Protein 5ED7 (pdb70)

Organism: Human herpesvirus 1 (strain 17) (NCBI:txid10299)

Nearest PDB structures (foldseek):
  5ed7-assembly1_A  TM=1.004E+00  e=3.801E-38  Human alphaherpesvirus 1 strain 17
  5i20-assembly4_D  TM=1.760E-01  e=3.498E+00  Ancylobacter novellus DSM 506
  8gr5-assembly1_A  TM=1.668E-01  e=9.704E+00  Taiwanofungus camphoratus
  8vli-assembly1_B  TM=1.332E-01  e=5.070E+00  Homo sapiens

B-factor: mean 79.66, std 25.49, range [41.68, 174.22]

Solvent-accessible surface area: 12812 Å² total; per-residue (Å²): 167,49,13,2,74,77,171,47,0,78,65,3,2,24,8,1,46,92,1,42,138,36,129,168,9,70,85,32,21,84,213,127,35,61,118,31,10,131,16,4,126,85,49,2,132,58,4,6,3,48,99,75,63,96,108,68,2,0,0,35,67,44,64,18,33,24,15,24,24,0,0,0,0,19,39,16,14,75,124,34,160,213,158,18,21,1,65,3,3,43,140,1,2,30,86,17,41,130,99,109,29,110,34,102,41,128,149,119,36,39,89,20,43,88,4,0,15,6,1,1,50,9,0,7,0,0,0,25,0,0,49,44,0,9,92,95,63,166,22,55,111,103,118,34,81,155,81,25,80,27,64,25,0,0,26,20,0,0,154,58,0,38,71,56,164,52,3,101,102,72,30,100,51,16,69,29,0,13,13,5,0,2,20,0,0,55,14,4,7,36,54,156,26,45,86,46,0,0,49,62,0,16,179,76,8,50,6,124,54,0,43,125,14,0,21,64,8,50,203,64,24,11,90,45,211,32,90,81,1,42,44,8,79,86,79,0,10,5,2,0,31,21,0,20,89,25,33,41,67,136,42,196

GO terms:
  GO:0141074 symbiont-mediated suppression of host cGAS-STING signal transduction (P, IDA)
  GO:0042025 host cell nucleus (C, EXP)
  GO:0019033 viral tegument (C, EXP)
  GO:0030430 host cell cytoplasm (C, EXP)

Structure (mmCIF, N/CA/C/O backbone):
data_5ED7
#
_entry.id   5ED7
#
_cell.length_a   54.273
_cell.length_b   54.273
_cell.length_c   180.757
_cell.angle_alpha   90.00
_cell.angle_beta   90.00
_cell.angle_gamma   90.00
#
_symmetry.space_group_name_H-M   'P 43 21 2'
#
loop_
_entity.id
_entity.type
_entity.pdbx_description
1 polymer 'Tegument protein UL21'
2 non-polymer 'CHLORIDE ION'
3 water water
#
loop_
_atom_site.group_PDB
_atom_site.id
_atom_site.type_symbol
_atom_site.label_atom_id
_atom_site.label_alt_id
_atom_site.label_comp_id
_atom_site.label_asym_id
_atom_site.label_entity_id
_atom_site.label_seq_id
_atom_site.pdbx_PDB_ins_code
_atom_site.Cartn_x
_atom_site.Cartn_y
_atom_site.Cartn_z
_atom_site.occupancy
_atom_site.B_iso_or_equiv
_atom_site.auth_seq_id
_atom_site.auth_comp_id
_atom_site.auth_asym_id
_atom_site.auth_atom_id
_atom_site.pdbx_PDB_model_num
ATOM 1 N N . PRO A 1 1 ? 52.451 23.869 56.049 1.00 119.03 279 PRO A N 1
ATOM 2 C CA . PRO A 1 1 ? 51.635 22.806 56.646 1.00 116.46 279 PRO A CA 1
ATOM 3 C C . PRO A 1 1 ? 52.269 22.216 57.903 1.00 114.93 279 PRO A C 1
ATOM 4 O O . PRO A 1 1 ? 53.429 21.804 57.867 1.00 119.10 279 PRO A O 1
ATOM 8 N N . PRO A 1 2 ? 51.519 22.183 59.002 1.00 105.78 280 PRO A N 1
ATOM 9 C CA . PRO A 1 2 ? 52.066 21.629 60.245 1.00 103.00 280 PRO A CA 1
ATOM 10 C C . PRO A 1 2 ? 52.199 20.117 60.165 1.00 97.10 280 PRO A C 1
ATOM 11 O O . PRO A 1 2 ? 51.332 19.424 59.626 1.00 96.09 280 PRO A O 1
ATOM 15 N N . GLY A 1 3 ? 53.300 19.609 60.708 1.00 92.19 281 GLY A N 1
ATOM 16 C CA . GLY A 1 3 ? 53.520 18.178 60.786 1.00 86.21 281 GLY A CA 1
ATOM 17 C C . GLY A 1 3 ? 53.208 17.646 62.170 1.00 82.52 281 GLY A C 1
ATOM 18 O O . GLY A 1 3 ? 52.812 18.409 63.051 1.00 89.33 281 GLY A O 1
ATOM 19 N N . PRO A 1 4 ? 53.382 16.332 62.375 1.00 75.90 282 PRO A N 1
ATOM 20 C CA . PRO A 1 4 ? 53.811 15.373 61.353 1.00 71.49 282 PRO A CA 1
ATOM 21 C C . PRO A 1 4 ? 52.648 14.815 60.536 1.00 66.03 282 PRO A C 1
ATOM 22 O O . PRO A 1 4 ? 51.493 14.937 60.947 1.00 65.79 282 PRO A O 1
ATOM 26 N N . THR A 1 5 ? 52.955 14.206 59.396 1.00 62.58 283 THR A N 1
ATOM 27 C CA . THR A 1 5 ? 51.940 13.606 58.545 1.00 59.08 283 THR A CA 1
ATOM 28 C C . THR A 1 5 ? 51.644 12.177 58.997 1.00 57.02 283 THR A C 1
ATOM 29 O O . THR A 1 5 ? 52.377 11.581 59.790 1.00 55.55 283 THR A O 1
ATOM 33 N N . LEU A 1 6 ? 50.543 11.627 58.477 1.00 55.18 284 LEU A N 1
ATOM 34 C CA . LEU A 1 6 ? 50.174 10.256 58.815 1.00 51.64 284 LEU A CA 1
ATOM 35 C C . LEU A 1 6 ? 51.221 9.264 58.328 1.00 55.60 284 LEU A C 1
ATOM 36 O O . LEU A 1 6 ? 51.493 8.260 58.998 1.00 56.64 284 LEU A O 1
ATOM 41 N N . ARG A 1 7 ? 51.819 9.525 57.163 1.00 55.96 285 ARG A N 1
ATOM 42 C CA . ARG A 1 7 ? 52.867 8.644 56.656 1.00 57.93 285 ARG A CA 1
ATOM 43 C C . ARG A 1 7 ? 54.086 8.663 57.570 1.00 55.07 285 ARG A C 1
ATOM 44 O O . ARG A 1 7 ? 54.647 7.611 57.898 1.00 53.70 285 ARG A O 1
ATOM 52 N N . GLU A 1 8 ? 54.512 9.858 57.991 1.00 56.16 286 GLU A N 1
ATOM 53 C CA . GLU A 1 8 ? 55.627 9.968 58.927 1.00 55.68 286 GLU A CA 1
ATOM 54 C C . GLU A 1 8 ? 55.332 9.221 60.221 1.00 55.32 286 GLU A C 1
ATOM 55 O O . GLU A 1 8 ? 56.169 8.457 60.716 1.00 55.63 286 GLU A O 1
ATOM 61 N N . LEU A 1 9 ? 54.143 9.442 60.787 1.00 52.17 287 LEU A N 1
ATOM 62 C CA . LEU A 1 9 ? 53.761 8.749 62.012 1.00 54.06 28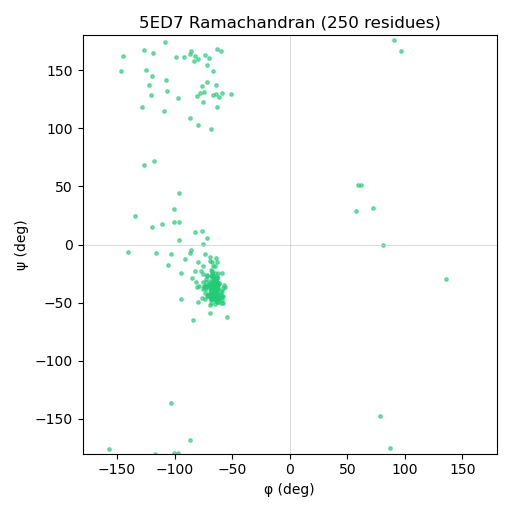7 LEU A CA 1
ATOM 63 C C . LEU A 1 9 ? 53.795 7.239 61.824 1.00 53.58 287 LEU A C 1
ATOM 64 O O . LEU A 1 9 ? 54.207 6.504 62.728 1.00 55.44 287 LEU A O 1
ATOM 69 N N . TRP A 1 10 ? 53.387 6.760 60.647 1.00 56.09 288 TRP A N 1
ATOM 70 C CA . TRP A 1 10 ? 53.331 5.323 60.403 1.00 55.40 288 TRP A CA 1
ATOM 71 C C . TRP A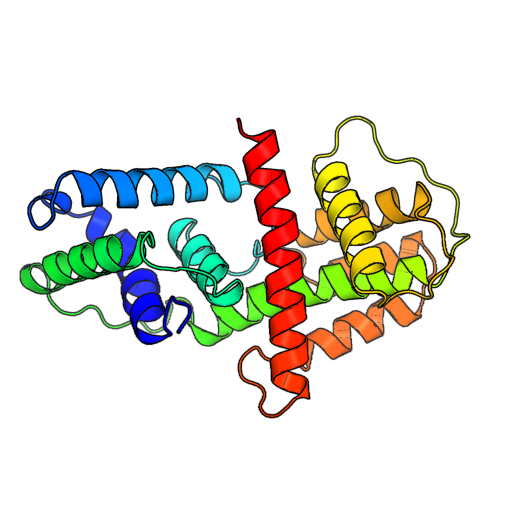 1 10 ? 54.714 4.690 60.494 1.00 57.18 288 TRP A C 1
ATOM 72 O O . TRP A 1 10 ? 54.900 3.675 61.174 1.00 61.25 288 TRP A O 1
ATOM 83 N N . TRP A 1 11 ? 55.697 5.273 59.802 1.00 58.18 289 TRP A N 1
ATOM 84 C CA . TRP A 1 11 ? 57.047 4.716 59.820 1.00 58.07 289 TRP A CA 1
ATOM 85 C C . TRP A 1 11 ? 57.609 4.667 61.236 1.00 56.10 289 TRP A C 1
ATOM 86 O O . TRP A 1 11 ? 58.203 3.662 61.642 1.00 53.68 289 TRP A O 1
ATOM 97 N N . VAL A 1 12 ? 57.420 5.740 62.005 1.00 55.03 290 VAL A N 1
ATOM 98 C CA . VAL A 1 12 ? 57.967 5.793 63.357 1.00 53.31 290 VAL A CA 1
ATOM 99 C C . VAL A 1 12 ? 57.182 4.879 64.291 1.00 51.56 290 VAL A C 1
ATOM 100 O O . VAL A 1 12 ? 57.759 4.216 65.161 1.00 50.26 290 VAL A O 1
ATOM 104 N N . PHE A 1 13 ? 55.858 4.821 64.121 1.00 50.45 291 PHE A N 1
ATOM 105 C CA . PHE A 1 13 ? 55.017 4.062 65.043 1.00 49.62 291 PHE A CA 1
ATOM 106 C C . PHE A 1 13 ? 55.347 2.574 65.015 1.00 52.88 291 PHE A C 1
ATOM 107 O O . PHE A 1 13 ? 55.334 1.909 66.057 1.00 53.68 291 PHE A O 1
ATOM 115 N N . TYR A 1 14 ? 55.651 2.031 63.837 1.00 58.64 292 TYR A N 1
ATOM 116 C CA . TYR A 1 14 ? 55.785 0.590 63.677 1.00 57.59 292 TYR A CA 1
ATOM 117 C C . TYR A 1 14 ? 57.226 0.101 63.595 1.00 59.79 292 TYR A C 1
ATOM 118 O O . TYR A 1 14 ? 57.445 -1.114 63.620 1.00 63.30 292 TYR A O 1
ATOM 127 N N . ALA A 1 15 ? 58.211 0.995 63.506 1.00 62.08 293 ALA A N 1
ATOM 128 C CA 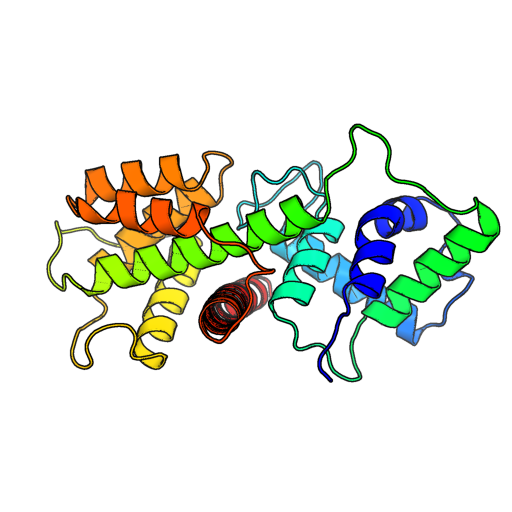. ALA A 1 15 ? 59.579 0.534 63.295 1.00 64.36 293 ALA A CA 1
ATOM 129 C C . ALA A 1 15 ? 60.652 1.291 64.063 1.00 65.90 293 ALA A C 1
ATOM 130 O O . ALA A 1 15 ? 61.809 0.865 64.016 1.00 68.97 293 ALA A O 1
ATOM 132 N N . ALA A 1 16 ? 60.331 2.381 64.765 1.00 68.02 294 ALA A N 1
ATOM 133 C CA . ALA A 1 16 ? 61.370 3.121 65.476 1.00 70.02 294 ALA A CA 1
ATOM 134 C C . ALA A 1 16 ? 61.980 2.287 66.596 1.00 77.94 294 ALA A C 1
ATOM 135 O O . ALA A 1 16 ? 63.201 2.298 66.790 1.00 84.35 294 ALA A O 1
ATOM 137 N N . ASP A 1 17 ? 61.148 1.557 67.342 1.00 77.56 295 ASP A N 1
ATOM 138 C CA . ASP A 1 17 ? 61.662 0.702 68.407 1.00 79.34 295 ASP A CA 1
ATOM 139 C C . ASP A 1 17 ? 62.520 -0.423 67.841 1.00 78.56 295 ASP A C 1
ATOM 140 O O . ASP A 1 17 ? 63.605 -0.710 68.359 1.00 80.11 295 ASP A O 1
ATOM 145 N N . ARG A 1 18 ? 62.047 -1.074 66.775 1.00 78.68 296 ARG A N 1
ATOM 146 C CA . ARG A 1 18 ? 62.836 -2.126 66.143 1.00 82.50 296 ARG A CA 1
ATOM 147 C C . ARG A 1 18 ? 64.119 -1.573 65.538 1.00 82.33 296 ARG A C 1
ATOM 148 O O . ARG A 1 18 ? 65.124 -2.288 65.453 1.00 84.29 296 ARG A O 1
ATOM 156 N N . ALA A 1 19 ? 64.108 -0.306 65.117 1.00 80.16 297 ALA A N 1
ATOM 157 C CA . ALA A 1 19 ? 65.309 0.294 64.544 1.00 81.78 297 ALA A CA 1
ATOM 158 C C . ALA A 1 19 ? 66.339 0.604 65.623 1.00 83.97 297 ALA A C 1
ATOM 159 O O . ALA A 1 19 ? 67.547 0.490 65.387 1.00 85.89 297 ALA A O 1
ATOM 161 N N . LEU A 1 20 ? 65.881 1.005 66.810 1.00 83.90 298 LEU A N 1
ATOM 162 C CA . LEU A 1 20 ? 66.810 1.315 67.891 1.00 87.32 298 LEU A CA 1
ATOM 163 C C . LEU A 1 20 ? 67.450 0.055 68.459 1.00 96.50 298 LEU A C 1
ATOM 164 O O . LEU A 1 20 ? 68.562 0.114 68.995 1.00 100.29 298 LEU A O 1
ATOM 169 N N . GLU A 1 21 ? 66.775 -1.084 68.345 1.00 104.47 299 GLU A N 1
ATOM 170 C CA . GLU A 1 21 ? 67.335 -2.358 68.775 1.00 115.51 299 GLU A CA 1
ATOM 171 C C . GLU A 1 21 ? 68.365 -2.909 67.792 1.00 129.96 299 GLU A C 1
ATOM 172 O O . GLU A 1 21 ? 68.750 -4.076 67.910 1.00 133.92 299 GLU A O 1
ATOM 178 N N . GLU A 1 22 ? 68.813 -2.093 66.825 1.00 129.78 300 GLU A N 1
ATOM 179 C CA . GLU A 1 22 ? 69.868 -2.481 65.902 1.00 129.35 300 GLU A CA 1
ATOM 180 C C . GLU A 1 22 ? 71.158 -1.742 66.232 1.00 130.93 300 GLU A C 1
ATOM 181 O O . GLU A 1 22 ? 71.123 -0.562 66.603 1.00 132.12 300 GLU A O 1
ATOM 187 N N . PRO A 1 23 ? 72.307 -2.414 66.113 1.00 133.26 301 PRO A N 1
ATOM 188 C CA . PRO A 1 23 ? 73.555 -1.828 66.643 1.00 135.49 301 PRO A CA 1
ATOM 189 C C . PRO A 1 23 ? 73.984 -0.544 65.952 1.00 136.55 301 PRO A C 1
ATOM 190 O O . PRO A 1 23 ? 74.315 0.437 66.629 1.00 137.20 301 PRO A O 1
ATOM 194 N N . ARG A 1 24 ? 73.998 -0.525 64.621 1.00 138.84 302 ARG A N 1
ATOM 195 C CA . ARG A 1 24 ? 74.458 0.637 63.861 1.00 139.29 302 ARG A CA 1
ATOM 196 C C . ARG A 1 24 ? 73.300 1.527 63.429 1.00 139.04 302 ARG A C 1
ATOM 197 O O . ARG A 1 24 ? 73.251 1.987 62.285 1.00 143.61 302 ARG A O 1
ATOM 205 N N . ALA A 1 25 ? 72.362 1.796 64.340 1.00 134.58 303 ALA A N 1
ATOM 206 C CA . ALA A 1 25 ? 71.166 2.549 63.974 1.00 133.72 303 ALA A CA 1
ATOM 207 C C . ALA A 1 25 ? 71.496 3.991 63.613 1.00 134.00 303 ALA A C 1
ATOM 208 O O . ALA A 1 25 ? 70.877 4.566 62.710 1.00 132.78 303 ALA A O 1
ATOM 210 N N . ASP A 1 26 ? 72.465 4.591 64.300 1.00 136.98 304 ASP A N 1
ATOM 211 C CA . ASP A 1 26 ? 72.817 5.985 64.071 1.00 142.59 304 ASP A CA 1
ATOM 212 C C . ASP A 1 26 ? 73.840 6.176 62.959 1.00 151.99 304 ASP A C 1
ATOM 213 O O . ASP A 1 26 ? 74.111 7.322 62.582 1.00 155.13 304 ASP A O 1
ATOM 218 N N . SER A 1 27 ? 74.404 5.093 62.421 1.00 160.57 305 SER A N 1
ATOM 219 C CA . SER A 1 27 ? 75.430 5.205 61.391 1.00 163.14 305 SER A CA 1
ATOM 220 C C . SER A 1 27 ? 74.917 5.834 60.103 1.00 157.87 305 SER A C 1
ATOM 221 O O . SER A 1 27 ? 75.730 6.190 59.242 1.00 159.41 305 SER A O 1
ATOM 224 N N . GLY A 1 28 ? 73.605 5.987 59.948 1.00 149.48 306 GLY A N 1
ATOM 225 C CA . GLY A 1 28 ? 73.054 6.527 58.722 1.00 145.44 306 GLY A CA 1
ATOM 226 C C . GLY A 1 28 ? 72.793 8.019 58.749 1.00 138.77 306 GLY A C 1
ATOM 227 O O . GLY A 1 28 ? 72.764 8.660 57.694 1.00 143.28 306 GLY A O 1
ATOM 228 N N . LEU A 1 29 ? 72.607 8.589 59.934 1.00 131.02 307 LEU A N 1
ATOM 229 C CA . LEU A 1 29 ? 72.217 9.986 60.075 1.00 125.49 307 LEU A CA 1
ATOM 230 C C . LEU A 1 29 ? 73.309 10.775 60.797 1.00 126.56 307 LEU A C 1
ATOM 231 O O . LEU A 1 29 ? 74.350 10.237 61.182 1.00 128.97 307 LEU A O 1
ATOM 236 N N . THR A 1 30 ? 73.052 12.070 60.981 1.00 119.45 308 THR A N 1
ATOM 237 C CA . THR A 1 30 ? 74.064 13.036 61.381 1.00 119.89 308 THR A CA 1
ATOM 238 C C . THR A 1 30 ? 74.033 13.288 62.889 1.00 119.03 308 THR A C 1
ATOM 239 O O . THR A 1 30 ? 73.238 12.710 63.633 1.00 118.56 308 THR A O 1
ATOM 243 N N . ARG A 1 31 ? 74.921 14.183 63.336 1.00 122.81 309 ARG A N 1
ATOM 244 C CA . ARG A 1 31 ? 75.018 14.503 64.757 1.00 123.02 309 ARG A CA 1
ATOM 245 C C . ARG A 1 31 ? 73.819 15.315 65.231 1.00 123.20 309 ARG A C 1
ATOM 246 O O . ARG A 1 31 ? 73.269 15.048 66.306 1.00 121.73 309 ARG A O 1
ATOM 254 N N . GLU A 1 32 ? 73.410 16.321 64.453 1.00 127.97 310 GLU A N 1
ATOM 255 C CA . GLU A 1 32 ? 72.244 17.114 64.831 1.00 129.08 310 GLU A CA 1
ATOM 256 C C . GLU A 1 32 ? 70.982 16.263 64.858 1.00 126.44 310 GLU A C 1
ATOM 257 O O . GLU A 1 32 ? 70.044 16.563 65.606 1.00 124.95 310 GLU A O 1
ATOM 263 N N . GLU A 1 33 ? 70.945 15.193 64.061 1.00 120.73 311 GLU A N 1
ATOM 264 C CA . GLU A 1 33 ? 69.797 14.295 64.070 1.00 114.70 311 GLU A CA 1
ATOM 265 C C . GLU A 1 33 ? 69.866 13.290 65.214 1.00 110.22 311 GLU A C 1
ATOM 266 O O . GLU A 1 33 ? 68.822 12.890 65.739 1.00 107.99 311 GLU A O 1
ATOM 272 N N . VAL A 1 34 ? 71.072 12.871 65.610 1.00 109.24 312 VAL A N 1
ATOM 273 C CA . VAL A 1 34 ? 71.217 12.092 66.838 1.00 106.75 312 VAL A CA 1
ATOM 274 C C . VAL A 1 34 ? 70.713 12.896 68.028 1.00 107.90 312 VAL A C 1
ATOM 275 O O . VAL A 1 34 ? 70.036 12.366 68.918 1.00 107.62 312 VAL A O 1
ATOM 279 N N . ARG A 1 35 ? 71.026 14.193 68.054 1.00 111.68 313 ARG A N 1
ATOM 280 C CA . ARG A 1 35 ? 70.566 15.056 69.135 1.00 110.63 313 ARG A CA 1
ATOM 281 C C . ARG A 1 35 ? 69.054 15.242 69.100 1.00 106.13 313 ARG A C 1
ATOM 282 O O . ARG A 1 35 ? 68.438 15.506 70.139 1.00 106.33 313 ARG A O 1
ATOM 290 N N . ALA A 1 36 ? 68.438 15.104 67.923 1.00 98.75 314 ALA A N 1
ATOM 291 C CA . ALA A 1 36 ? 66.986 15.195 67.823 1.00 93.10 314 ALA A CA 1
ATOM 292 C C . ALA A 1 36 ? 66.318 13.922 68.330 1.00 88.31 314 ALA A C 1
ATOM 293 O O . ALA A 1 36 ? 65.342 13.983 69.087 1.00 84.55 314 ALA A O 1
ATOM 295 N N . VAL A 1 37 ? 66.828 12.760 67.916 1.00 88.12 315 VAL A N 1
ATOM 296 C CA . VAL A 1 37 ? 66.343 11.497 68.465 1.00 85.36 315 VAL A CA 1
ATOM 297 C C . VAL A 1 37 ? 66.630 11.423 69.957 1.00 91.35 315 VAL A C 1
ATOM 298 O O . VAL A 1 37 ? 65.861 10.823 70.718 1.00 90.05 315 VAL A O 1
ATOM 302 N N . ARG A 1 38 ? 67.730 12.038 70.399 1.00 102.15 316 ARG A N 1
ATOM 303 C CA . ARG A 1 38 ? 68.049 12.106 71.820 1.00 104.84 316 ARG A CA 1
ATOM 304 C C . ARG A 1 38 ? 66.893 12.703 72.613 1.00 99.51 316 ARG A C 1
ATOM 305 O O . ARG A 1 38 ? 66.307 12.044 73.479 1.00 98.54 316 ARG A O 1
ATOM 313 N N . GLY A 1 39 ? 66.551 13.960 72.320 1.00 95.53 317 GLY A N 1
ATOM 314 C CA . GLY A 1 39 ? 65.492 14.628 73.058 1.00 90.96 317 GLY A CA 1
ATOM 315 C C . GLY A 1 39 ? 64.146 13.944 72.934 1.00 82.63 317 GLY A C 1
ATOM 316 O O . GLY A 1 39 ? 63.349 13.965 73.875 1.00 80.81 317 GLY A O 1
ATOM 317 N N . PHE A 1 40 ? 63.872 13.330 71.781 1.00 78.26 318 PHE A N 1
ATOM 318 C CA . PHE A 1 40 ? 62.611 12.613 71.615 1.00 71.29 318 PHE A CA 1
ATOM 319 C C . PHE A 1 40 ? 62.534 11.413 72.552 1.00 72.03 318 PHE A C 1
ATOM 320 O O . PHE A 1 40 ? 61.484 11.154 73.150 1.00 69.43 318 PHE A O 1
ATOM 328 N N . ARG A 1 41 ? 63.634 10.671 72.692 1.00 77.57 319 ARG A N 1
ATOM 329 C CA . ARG A 1 41 ? 63.648 9.551 73.627 1.00 81.07 319 ARG A CA 1
ATOM 330 C C . ARG A 1 41 ? 63.644 10.039 75.071 1.00 84.77 319 ARG A C 1
ATOM 331 O O . ARG A 1 41 ? 63.028 9.412 75.941 1.00 84.43 319 ARG A O 1
ATOM 339 N N . GLU A 1 42 ? 64.327 11.154 75.344 1.00 91.95 320 GLU A N 1
ATOM 340 C CA . GLU A 1 42 ? 64.312 11.727 76.687 1.00 96.12 320 GLU A CA 1
ATOM 341 C C . GLU A 1 42 ? 62.896 12.095 77.107 1.00 92.99 320 GLU A C 1
ATOM 342 O O . GLU A 1 42 ? 62.438 11.721 78.193 1.00 93.21 320 GLU A O 1
ATOM 348 N N . GLN A 1 43 ? 62.184 12.832 76.251 1.00 87.70 321 GLN A N 1
ATOM 349 C CA . GLN A 1 43 ? 60.827 13.250 76.582 1.00 84.29 321 GLN A CA 1
ATOM 350 C C . GLN A 1 43 ? 59.875 12.064 76.663 1.00 79.82 321 GLN A C 1
ATOM 351 O O . GLN A 1 43 ? 58.921 12.092 77.448 1.00 78.54 321 GLN A O 1
ATOM 357 N N . ALA A 1 44 ? 60.115 11.017 75.870 1.00 76.20 322 ALA A N 1
ATOM 358 C CA . ALA A 1 44 ? 59.273 9.828 75.947 1.00 71.72 322 ALA A CA 1
ATOM 359 C C . ALA A 1 44 ? 59.381 9.165 77.314 1.00 70.70 322 ALA A C 1
ATOM 360 O O . ALA A 1 44 ? 58.383 8.672 77.854 1.00 69.71 322 ALA A O 1
ATOM 362 N N . TRP A 1 45 ? 60.584 9.146 77.891 1.00 73.46 323 TRP A N 1
ATOM 363 C CA . TRP A 1 45 ? 60.755 8.598 79.233 1.00 76.57 323 TRP A CA 1
ATOM 364 C C . TRP A 1 45 ? 60.237 9.557 80.297 1.00 74.94 323 TRP A C 1
ATOM 365 O O . TRP A 1 45 ? 59.645 9.123 81.292 1.00 75.15 323 TRP A O 1
ATOM 376 N N . LYS A 1 46 ? 60.452 10.862 80.107 1.00 78.29 324 LYS A N 1
ATOM 377 C CA . LYS A 1 46 ? 59.960 11.843 81.068 1.00 80.43 324 LYS A CA 1
ATOM 378 C C . LYS A 1 46 ? 58.439 11.835 81.153 1.00 80.42 324 LYS A C 1
ATOM 379 O O . LYS A 1 46 ? 57.876 12.156 82.206 1.00 89.01 324 LYS A O 1
ATOM 385 N N . LEU A 1 47 ? 57.760 11.466 80.068 1.00 74.82 325 LEU A N 1
ATOM 386 C CA . LEU A 1 47 ? 56.302 11.468 80.038 1.00 70.60 325 LEU A CA 1
ATOM 387 C C . LEU A 1 47 ? 55.712 10.104 80.384 1.00 67.64 325 LEU A C 1
ATOM 388 O O . LEU A 1 47 ? 54.782 10.016 81.190 1.00 67.02 325 LEU A O 1
ATOM 393 N N . PHE A 1 48 ? 56.237 9.035 79.783 1.00 63.53 326 PHE A N 1
ATOM 394 C CA . PHE A 1 48 ? 55.645 7.713 79.913 1.00 61.95 326 PHE A CA 1
ATOM 395 C C . PHE A 1 48 ? 56.531 6.696 80.617 1.00 65.40 326 PHE A C 1
ATOM 396 O O . PHE A 1 48 ? 56.060 5.588 80.897 1.00 62.72 326 PHE A O 1
ATOM 404 N N . GLY A 1 49 ? 57.785 7.029 80.912 1.00 70.14 327 GLY A N 1
ATOM 405 C CA . GLY A 1 49 ? 58.658 6.086 81.585 1.00 74.19 327 GLY A CA 1
ATOM 406 C C . GLY A 1 49 ? 59.208 5.032 80.637 1.00 75.70 327 GLY A C 1
ATOM 407 O O . GLY A 1 49 ? 59.437 5.279 79.452 1.00 74.53 327 GLY A O 1
ATOM 408 N N . SER A 1 50 ? 59.420 3.838 81.179 1.00 82.09 328 SER A N 1
ATOM 409 C CA . SER A 1 50 ? 59.948 2.707 80.432 1.00 86.96 328 SER A CA 1
ATOM 410 C C . SER A 1 50 ? 58.855 1.670 80.212 1.00 93.55 328 SER A C 1
ATOM 411 O O . SER A 1 50 ? 57.738 1.784 80.725 1.00 95.63 328 SER A O 1
ATOM 414 N N . ALA A 1 51 ? 59.193 0.644 79.429 1.00 95.77 329 ALA A N 1
ATOM 415 C CA . ALA A 1 51 ? 58.297 -0.495 79.284 1.00 98.51 329 ALA A CA 1
ATOM 416 C C . ALA A 1 51 ? 58.192 -1.301 80.572 1.00 102.48 329 ALA A C 1
ATOM 417 O O . ALA A 1 51 ? 57.209 -2.025 80.758 1.00 103.22 329 ALA A O 1
ATOM 419 N N . GLY A 1 52 ? 59.178 -1.186 81.459 1.00 105.80 330 GLY A N 1
ATOM 420 C CA . GLY A 1 52 ? 59.149 -1.875 82.733 1.00 108.94 330 GLY A CA 1
ATOM 421 C C . GLY A 1 52 ? 58.859 -0.948 83.895 1.00 112.01 330 GLY A C 1
ATOM 422 O O . GLY A 1 52 ? 58.476 -1.400 84.978 1.00 112.91 330 GLY A O 1
ATOM 423 N N . ALA A 1 53 ? 59.038 0.355 83.683 1.00 110.43 331 ALA A N 1
ATOM 424 C CA . ALA A 1 53 ? 58.743 1.376 84.688 1.00 105.44 331 ALA A CA 1
ATOM 425 C C . ALA A 1 53 ? 57.810 2.417 84.082 1.00 97.70 331 ALA A C 1
ATOM 426 O O . ALA A 1 53 ? 58.195 3.575 83.878 1.00 97.35 331 ALA A O 1
ATOM 428 N N . PRO A 1 54 ? 56.563 2.039 83.789 1.00 92.77 332 PRO A N 1
ATOM 429 C CA . PRO A 1 54 ? 55.650 2.970 83.112 1.00 88.42 332 PRO A CA 1
ATOM 430 C C . PRO A 1 54 ? 55.094 4.002 84.084 1.00 85.28 332 PRO A C 1
ATOM 431 O O . PRO A 1 54 ? 54.600 3.659 85.161 1.00 87.80 332 PRO A O 1
ATOM 435 N N . ARG A 1 55 ? 55.180 5.271 83.698 1.00 82.38 333 ARG A N 1
ATOM 436 C CA . ARG A 1 55 ? 54.613 6.333 84.511 1.00 80.02 333 ARG A CA 1
ATOM 437 C C . ARG A 1 55 ? 53.104 6.414 84.298 1.00 76.52 333 ARG A C 1
ATOM 438 O O . ARG A 1 55 ? 52.561 5.925 83.303 1.00 75.10 333 ARG A O 1
ATOM 446 N N . ALA A 1 56 ? 52.425 7.035 85.258 1.00 75.71 334 ALA A N 1
ATOM 447 C CA . ALA A 1 56 ? 50.977 7.205 85.206 1.00 72.81 334 ALA A CA 1
ATOM 448 C C . ALA A 1 56 ? 50.665 8.472 84.419 1.00 71.66 334 ALA A C 1
ATOM 449 O O . ALA A 1 56 ? 50.905 9.585 84.899 1.00 74.09 334 ALA A O 1
ATOM 451 N N . PHE A 1 57 ? 50.129 8.306 83.214 1.00 67.97 335 PHE A N 1
ATOM 452 C CA . PHE A 1 57 ? 49.829 9.437 82.346 1.00 65.83 335 PHE A CA 1
ATOM 453 C C . PHE A 1 57 ? 48.744 9.011 81.362 1.00 64.54 335 PHE A C 1
ATOM 454 O O . PHE A 1 57 ? 48.207 7.903 81.437 1.00 68.75 335 PHE A O 1
ATOM 462 N N . ILE A 1 58 ? 48.422 9.913 80.434 1.00 60.35 336 ILE A N 1
ATOM 463 C CA . ILE A 1 58 ? 47.320 9.691 79.509 1.00 61.55 336 ILE A CA 1
ATOM 464 C C . ILE A 1 58 ? 47.702 8.625 78.485 1.00 62.84 336 ILE A C 1
ATOM 465 O O . ILE A 1 58 ? 48.885 8.400 78.192 1.00 63.69 336 ILE A O 1
ATOM 470 N N . GLY A 1 59 ? 46.690 7.950 77.945 1.00 61.37 337 GLY A N 1
ATOM 471 C CA . GLY A 1 59 ? 46.927 6.862 77.014 1.00 58.37 337 GLY A CA 1
ATOM 472 C C . GLY A 1 59 ? 47.477 5.608 77.656 1.00 61.46 337 GLY A C 1
ATOM 473 O O . GLY A 1 59 ? 48.224 4.867 77.011 1.00 62.41 337 GLY A O 1
ATOM 474 N N . ALA A 1 60 ? 47.112 5.342 78.911 1.00 63.04 338 ALA A N 1
ATOM 475 C CA . ALA A 1 60 ? 47.725 4.249 79.657 1.00 64.52 338 ALA A CA 1
ATOM 476 C C . ALA A 1 60 ? 47.225 2.879 79.214 1.00 66.39 338 ALA A C 1
ATOM 477 O O . ALA A 1 60 ? 47.941 1.884 79.381 1.00 70.72 338 ALA A O 1
ATOM 479 N N . ALA A 1 61 ? 46.018 2.798 78.655 1.00 65.16 339 ALA A N 1
ATOM 480 C CA . ALA A 1 61 ? 45.407 1.525 78.298 1.00 67.08 339 ALA A CA 1
ATOM 481 C C . ALA A 1 61 ? 45.524 1.209 76.811 1.00 72.60 339 ALA A C 1
ATOM 482 O O . ALA A 1 61 ? 44.775 0.367 76.304 1.00 75.31 339 ALA A O 1
ATOM 484 N N . LEU A 1 62 ? 46.450 1.853 76.105 1.00 69.39 340 LEU A N 1
ATOM 485 C CA . LEU A 1 62 ? 46.578 1.669 74.666 1.00 67.28 340 LEU A CA 1
ATOM 486 C C . LEU A 1 62 ? 47.540 0.554 74.282 1.00 69.96 340 LEU A C 1
ATOM 487 O O . LEU A 1 62 ? 47.558 0.152 73.113 1.00 73.06 340 LEU A O 1
ATOM 492 N N . GLY A 1 63 ? 48.331 0.045 75.223 1.00 69.07 341 GLY A N 1
ATOM 493 C CA . GLY A 1 63 ? 49.294 -0.993 74.916 1.00 67.86 341 GLY A CA 1
ATOM 494 C C . GLY A 1 63 ? 50.337 -0.543 73.916 1.00 66.14 341 GLY A C 1
ATOM 495 O O . GLY A 1 63 ? 50.573 -1.210 72.904 1.00 66.34 341 GLY A O 1
ATOM 496 N N . LEU A 1 64 ? 50.963 0.597 74.192 1.00 64.09 342 LEU A N 1
ATOM 497 C CA . LEU A 1 64 ? 51.948 1.189 73.302 1.00 58.43 342 LEU A CA 1
ATOM 498 C C . LEU A 1 64 ? 53.246 1.426 74.057 1.00 60.15 342 LEU A C 1
ATOM 499 O O . LEU A 1 64 ? 53.245 1.663 75.268 1.00 63.08 342 LEU A O 1
ATOM 504 N N . SER A 1 65 ? 54.355 1.360 73.327 1.00 60.91 343 SER A N 1
ATOM 505 C CA . SER A 1 65 ? 55.639 1.725 73.891 1.00 60.64 343 SER A CA 1
ATOM 506 C C . SER A 1 65 ? 55.691 3.234 74.118 1.00 60.60 343 SER A C 1
ATOM 507 O O . SER A 1 65 ? 54.893 3.983 73.549 1.00 59.19 343 SER A O 1
ATOM 510 N N . PRO A 1 66 ? 56.608 3.704 74.971 1.00 62.25 344 PRO A N 1
ATOM 511 C CA . PRO A 1 66 ? 56.734 5.160 75.162 1.00 61.22 344 PRO A CA 1
ATOM 512 C C . PRO A 1 66 ? 56.993 5.923 73.873 1.00 61.53 344 PRO A C 1
ATOM 513 O O . PRO A 1 66 ? 56.482 7.038 73.708 1.00 62.42 344 PRO A O 1
ATOM 517 N N . LEU A 1 67 ? 57.770 5.354 72.948 1.00 61.18 345 LEU A N 1
ATOM 518 C CA . LEU A 1 67 ? 57.996 6.025 71.671 1.00 59.83 345 LEU A CA 1
ATOM 519 C C . LEU A 1 67 ? 56.728 6.055 70.828 1.00 54.65 345 LEU A C 1
ATOM 520 O O . LEU A 1 67 ? 56.447 7.054 70.156 1.00 55.83 345 LEU A O 1
ATOM 525 N N . GLN A 1 68 ? 55.954 4.967 70.845 1.00 54.63 346 GLN A N 1
ATOM 526 C CA . GLN A 1 68 ? 54.712 4.935 70.080 1.00 53.57 346 GLN A CA 1
ATOM 527 C C . GLN A 1 68 ? 53.698 5.925 70.636 1.00 53.15 346 GLN A C 1
ATOM 528 O O . GLN A 1 68 ? 52.989 6.589 69.870 1.00 55.29 346 GLN A O 1
ATOM 534 N N . LYS A 1 69 ? 53.613 6.038 71.963 1.00 56.73 347 LYS A N 1
ATOM 535 C CA . LYS A 1 69 ? 52.708 7.012 72.563 1.00 57.27 347 LYS A CA 1
ATOM 536 C C . LYS A 1 69 ? 53.116 8.435 72.208 1.00 56.80 347 LYS A C 1
ATOM 537 O O . LYS A 1 69 ? 52.268 9.264 71.859 1.00 55.99 347 LYS A O 1
ATOM 543 N N . LEU A 1 70 ? 54.416 8.735 72.285 1.00 54.90 348 LEU A N 1
ATOM 544 C CA . LEU A 1 70 ? 54.876 10.094 72.027 1.00 55.60 348 LEU A CA 1
ATOM 545 C C . LEU A 1 70 ? 54.681 10.479 70.566 1.00 50.30 348 LEU A C 1
ATOM 546 O O . LEU A 1 70 ? 54.371 11.636 70.261 1.00 48.08 348 LEU A O 1
ATOM 551 N N . ALA A 1 71 ? 54.860 9.525 69.650 1.00 53.13 349 ALA A N 1
ATOM 552 C CA . ALA A 1 71 ? 54.649 9.809 68.234 1.00 51.12 349 ALA A CA 1
ATOM 553 C C . ALA A 1 71 ? 53.187 10.137 67.956 1.00 50.33 349 ALA A C 1
ATOM 554 O O . ALA A 1 71 ? 52.878 11.102 67.247 1.00 47.76 349 ALA A O 1
ATOM 556 N N . VAL A 1 72 ? 52.270 9.339 68.509 1.00 49.76 350 VAL A N 1
ATOM 557 C CA . VAL A 1 72 ? 50.848 9.652 68.397 1.00 50.25 350 VAL A CA 1
ATOM 558 C C . VAL A 1 72 ? 50.535 10.962 69.103 1.00 51.49 350 VAL A C 1
ATOM 559 O O . VAL A 1 72 ? 49.672 11.729 68.657 1.00 48.75 350 VAL A O 1
ATOM 563 N N . TYR A 1 73 ? 51.240 11.248 70.201 1.00 55.53 351 TYR A N 1
AT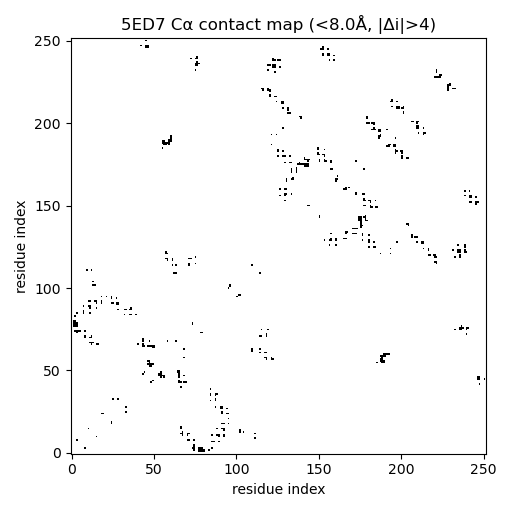OM 564 C CA . TYR A 1 73 ? 51.005 12.476 70.954 1.00 53.08 351 TYR A CA 1
ATOM 565 C C . TYR A 1 73 ? 51.301 13.706 70.105 1.00 53.05 351 TYR A C 1
ATOM 566 O O . TYR A 1 73 ? 50.514 14.660 70.077 1.00 52.20 351 TYR A O 1
ATOM 575 N N . TYR A 1 74 ? 52.436 13.702 69.402 1.00 55.28 352 TYR A N 1
ATOM 576 C CA . TYR A 1 74 ? 52.808 14.859 68.593 1.00 60.59 352 TYR A CA 1
ATOM 577 C C . TYR A 1 74 ? 51.916 14.993 67.366 1.00 57.68 352 TYR A C 1
ATOM 578 O O . TYR A 1 74 ? 51.595 16.111 66.947 1.00 56.60 352 TYR A O 1
ATOM 587 N N . TYR A 1 75 ? 51.511 13.866 66.773 1.00 57.65 353 TYR A N 1
ATOM 588 C CA . TYR A 1 75 ? 50.644 13.924 65.600 1.00 53.58 353 TYR A CA 1
ATOM 589 C C . TYR A 1 75 ? 49.308 14.577 65.931 1.00 54.67 353 TYR A C 1
ATOM 590 O O . TYR A 1 75 ? 48.761 15.333 65.120 1.00 56.35 353 TYR A O 1
ATOM 599 N N . ILE A 1 76 ? 48.765 14.295 67.117 1.00 56.08 354 ILE A N 1
ATOM 600 C CA . ILE A 1 76 ? 47.503 14.910 67.515 1.00 51.57 354 ILE A CA 1
ATOM 601 C C . ILE A 1 76 ? 47.691 16.401 67.761 1.00 51.19 354 ILE A C 1
ATOM 602 O O . ILE A 1 76 ? 46.864 17.221 67.342 1.00 52.11 354 ILE A O 1
ATOM 607 N N . ILE A 1 77 ? 48.776 16.778 68.443 1.00 53.80 355 ILE A N 1
ATOM 608 C CA . ILE A 1 77 ? 49.087 18.194 68.625 1.00 57.24 355 ILE A CA 1
ATOM 609 C C . ILE A 1 77 ? 49.247 18.874 67.271 1.00 59.32 355 ILE A C 1
ATOM 610 O O . ILE A 1 77 ? 48.715 19.966 67.037 1.00 60.60 355 ILE A O 1
ATOM 615 N N . HIS A 1 78 ? 49.982 18.231 66.362 1.00 63.15 356 HIS A N 1
ATOM 616 C CA . HIS A 1 78 ? 50.066 18.645 64.960 1.00 65.22 356 HIS A CA 1
ATOM 617 C C . HIS A 1 78 ? 50.601 20.072 64.832 1.00 66.49 356 HIS A C 1
ATOM 618 O O . HIS A 1 78 ? 50.012 20.924 64.164 1.00 66.32 356 HIS A O 1
ATOM 625 N N . ARG A 1 79 ? 51.735 20.330 65.490 1.00 70.58 357 ARG A N 1
ATOM 626 C CA . ARG A 1 79 ? 52.364 21.647 65.465 1.00 76.93 357 ARG A CA 1
ATOM 627 C C . ARG A 1 79 ? 53.870 21.553 65.237 1.00 80.51 357 ARG A C 1
ATOM 628 O O . ARG A 1 79 ? 54.608 22.470 65.616 1.00 81.54 357 ARG A O 1
ATOM 636 N N . GLU A 1 80 ? 54.337 20.467 64.622 1.00 83.19 358 GLU A N 1
ATOM 637 C CA . GLU A 1 80 ? 55.746 20.307 64.292 1.00 88.25 358 GLU A CA 1
ATOM 638 C C . GLU A 1 80 ? 56.087 21.172 63.084 1.00 95.02 358 GLU A C 1
ATOM 639 O O . GLU A 1 80 ? 55.494 21.014 62.012 1.00 94.87 358 GLU A O 1
ATOM 645 N N . ARG A 1 81 ? 57.061 22.057 63.260 1.00 101.99 359 ARG A N 1
ATOM 646 C CA . ARG A 1 81 ? 57.469 23.016 62.239 1.00 108.45 359 ARG A CA 1
ATOM 647 C C . ARG A 1 81 ? 58.774 22.523 61.606 1.00 113.65 359 ARG A C 1
ATOM 648 O O . ARG A 1 81 ? 58.863 21.328 61.332 1.00 113.76 359 ARG A O 1
ATOM 656 N N . ARG A 1 82 ? 59.781 23.380 61.365 1.00 121.31 360 ARG A N 1
ATOM 657 C CA . ARG A 1 82 ? 61.030 22.983 60.732 1.00 122.77 360 ARG A CA 1
ATOM 658 C C . ARG A 1 82 ? 61.992 22.307 61.692 1.00 121.58 360 ARG A C 1
ATOM 659 O O . ARG A 1 82 ? 62.950 21.678 61.236 1.00 123.21 360 ARG A O 1
ATOM 667 N N . LEU A 1 83 ? 61.771 22.421 63.000 1.00 113.51 361 LEU A N 1
ATOM 668 C CA . LEU A 1 83 ? 62.629 21.812 64.008 1.00 109.84 361 LEU A CA 1
ATOM 669 C C . LEU A 1 83 ? 62.035 20.519 64.554 1.00 104.67 361 LEU A C 1
ATOM 670 O O . LEU A 1 83 ? 62.252 20.175 65.721 1.00 104.45 361 LEU A O 1
ATOM 675 N N . SER A 1 84 ? 61.282 19.803 63.725 1.00 99.76 362 SER A N 1
ATOM 676 C CA . SER A 1 84 ? 60.673 18.545 64.130 1.00 93.15 362 SER A CA 1
ATOM 677 C C . SER A 1 84 ? 61.716 17.430 64.149 1.00 91.42 362 SER A C 1
ATOM 678 O O . SER A 1 84 ? 62.526 17.319 63.224 1.00 94.18 362 SER A O 1
ATOM 681 N N . PRO A 1 85 ? 61.719 16.590 65.186 1.00 88.52 363 PRO A N 1
ATOM 682 C CA . PRO A 1 85 ? 62.602 15.418 65.194 1.00 87.31 363 PRO A CA 1
ATOM 683 C C . PRO A 1 85 ? 62.134 14.284 64.295 1.00 81.77 363 PRO A C 1
ATOM 684 O O . PRO A 1 85 ? 62.812 13.253 64.228 1.00 80.78 363 PRO A O 1
ATOM 688 N N . PHE A 1 86 ? 61.004 14.452 63.598 1.00 78.08 364 PHE A N 1
ATOM 689 C CA . PHE A 1 86 ? 60.456 13.350 62.807 1.00 75.83 364 PHE A CA 1
ATOM 690 C C . PHE A 1 86 ? 61.319 12.990 61.604 1.00 76.96 364 PHE A C 1
ATOM 691 O O . PHE A 1 86 ? 61.549 11.788 61.381 1.00 75.07 364 PHE A O 1
ATOM 699 N N . PRO A 1 87 ? 61.805 13.933 60.784 1.00 78.15 365 PRO A N 1
ATOM 700 C CA . PRO A 1 87 ? 62.688 13.524 59.677 1.00 81.46 365 PRO A CA 1
ATOM 701 C C . PRO A 1 87 ? 63.919 12.764 60.139 1.00 82.58 365 PRO A C 1
ATOM 702 O O . PRO A 1 87 ? 64.370 11.850 59.439 1.00 85.44 365 PRO A O 1
ATOM 706 N N . ALA A 1 88 ? 64.471 13.110 61.304 1.00 84.95 366 ALA A N 1
ATOM 707 C CA . ALA A 1 88 ? 65.556 12.314 61.867 1.00 87.13 366 ALA A CA 1
ATOM 708 C C . ALA A 1 88 ? 65.078 10.912 62.222 1.00 85.21 366 ALA A C 1
ATOM 709 O O . ALA A 1 88 ? 65.801 9.930 62.018 1.00 84.44 366 ALA A O 1
ATOM 7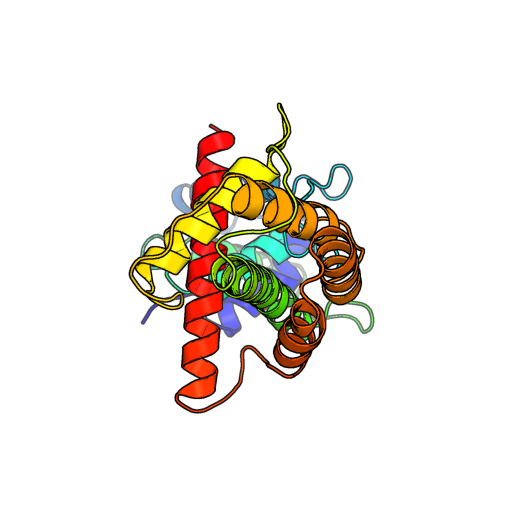11 N N . LEU A 1 89 ? 63.858 10.801 62.755 1.00 79.80 367 LEU A N 1
ATOM 712 C CA . LEU A 1 89 ? 63.296 9.489 63.058 1.00 75.12 367 LEU A CA 1
ATOM 713 C C . LEU A 1 89 ? 63.008 8.704 61.785 1.00 77.05 367 LEU A C 1
ATOM 714 O O . LEU A 1 89 ? 63.251 7.493 61.729 1.00 77.23 367 LEU A O 1
ATOM 719 N N . VAL A 1 90 ? 62.486 9.375 60.756 1.00 79.54 368 VAL A N 1
ATOM 720 C CA . VAL A 1 90 ? 62.176 8.697 59.500 1.00 83.36 368 VAL A CA 1
ATOM 721 C C . VAL A 1 90 ? 63.447 8.156 58.857 1.00 89.04 368 VAL A C 1
ATOM 722 O O . VAL A 1 90 ? 63.485 7.010 58.393 1.00 90.84 368 VAL A O 1
ATOM 726 N N . ARG A 1 91 ? 64.508 8.968 58.824 1.00 96.89 369 ARG A N 1
ATOM 727 C CA . ARG A 1 91 ? 65.771 8.500 58.262 1.00 100.00 369 ARG A CA 1
ATOM 728 C C . ARG A 1 91 ? 66.356 7.359 59.082 1.00 95.43 369 ARG A C 1
ATOM 729 O O . ARG A 1 91 ? 67.054 6.498 58.536 1.00 96.64 369 ARG A O 1
ATOM 737 N N . LEU A 1 92 ? 66.083 7.331 60.389 1.00 88.82 370 LEU A N 1
ATOM 738 C CA . LEU A 1 92 ? 66.482 6.186 61.200 1.00 85.37 370 LEU A CA 1
ATOM 739 C C . LEU A 1 92 ? 65.716 4.935 60.791 1.00 81.67 370 LEU A C 1
ATOM 740 O O . LEU A 1 92 ? 66.295 3.846 60.695 1.00 81.53 370 LEU A O 1
ATOM 745 N N . VAL A 1 93 ? 64.410 5.071 60.549 1.00 77.33 371 VAL A N 1
ATOM 746 C CA . VAL A 1 93 ? 63.619 3.946 60.064 1.00 74.30 371 VAL A CA 1
ATOM 747 C C . VAL A 1 93 ? 64.059 3.555 58.659 1.00 76.91 371 VAL A C 1
ATOM 748 O O . VAL A 1 93 ? 64.093 2.368 58.311 1.00 75.44 371 VAL A O 1
ATOM 752 N N . GLY A 1 94 ? 64.409 4.543 57.833 1.00 79.31 372 GLY A N 1
ATOM 753 C CA . GLY A 1 94 ? 64.869 4.243 56.487 1.00 79.18 372 GLY A CA 1
ATOM 754 C C . GLY A 1 94 ? 66.149 3.432 56.472 1.00 81.57 372 GLY A C 1
ATOM 755 O O . GLY A 1 94 ? 66.289 2.490 55.688 1.00 84.99 372 GLY A O 1
ATOM 756 N N . ARG A 1 95 ? 67.100 3.783 57.341 1.00 83.71 373 ARG A N 1
ATOM 757 C CA . ARG A 1 95 ? 68.335 3.012 57.433 1.00 87.12 373 ARG A CA 1
ATOM 758 C C . ARG A 1 95 ? 68.065 1.597 57.926 1.00 86.51 373 ARG A C 1
ATOM 759 O O . ARG A 1 95 ? 68.667 0.637 57.432 1.00 88.12 373 ARG A O 1
ATOM 767 N N . TYR A 1 96 ? 67.161 1.446 58.898 1.00 83.53 374 TYR A N 1
ATOM 768 C CA . TYR A 1 96 ? 66.752 0.111 59.319 1.00 85.26 374 TYR A CA 1
ATOM 769 C C . TYR A 1 96 ? 66.057 -0.630 58.184 1.00 84.72 374 TYR A C 1
ATOM 770 O O . TYR A 1 96 ? 66.200 -1.851 58.049 1.00 85.56 374 TYR A O 1
ATOM 779 N N . THR A 1 97 ? 65.297 0.094 57.359 1.00 83.47 375 THR A N 1
ATOM 780 C CA . THR A 1 97 ? 64.620 -0.536 56.231 1.00 83.47 375 THR A CA 1
ATOM 781 C C . THR A 1 97 ? 65.620 -1.024 55.190 1.00 91.16 375 THR A C 1
ATOM 782 O O . THR A 1 97 ? 65.416 -2.072 54.568 1.00 90.43 375 THR A O 1
ATOM 786 N N . GLN A 1 98 ? 66.712 -0.281 54.991 1.00 96.42 376 GLN A N 1
ATOM 787 C CA . GLN A 1 98 ? 67.730 -0.716 54.040 1.00 102.84 376 GLN A CA 1
ATOM 788 C C . GLN A 1 98 ? 68.447 -1.972 54.517 1.00 107.26 376 GLN A C 1
ATOM 789 O O . GLN A 1 98 ? 68.838 -2.809 53.695 1.00 109.26 376 GLN A O 1
ATOM 795 N N . ARG A 1 99 ? 68.625 -2.125 55.830 1.00 110.99 377 ARG A N 1
ATOM 796 C CA . ARG A 1 99 ? 69.379 -3.259 56.354 1.00 117.80 377 ARG A CA 1
ATOM 797 C C . ARG A 1 99 ? 68.502 -4.500 56.490 1.00 119.31 377 ARG A C 1
ATOM 798 O O . ARG A 1 99 ? 68.724 -5.508 55.811 1.00 121.86 377 ARG A O 1
ATOM 806 N N . HIS A 1 100 ? 67.500 -4.443 57.365 1.00 117.98 378 HIS A N 1
ATOM 807 C CA . HIS A 1 100 ? 66.688 -5.606 57.699 1.00 111.82 378 HIS A CA 1
ATOM 808 C C . HIS A 1 100 ? 65.394 -5.691 56.901 1.00 106.14 378 HIS A C 1
ATOM 809 O O . HIS A 1 100 ? 64.594 -6.599 57.144 1.00 105.85 378 HIS A O 1
ATOM 816 N N . GLY A 1 101 ? 65.167 -4.778 55.961 1.00 101.95 379 GLY A N 1
ATOM 817 C CA . GLY A 1 101 ? 63.998 -4.851 55.108 1.00 99.89 379 GLY A CA 1
ATOM 818 C C . GLY A 1 101 ? 62.801 -4.104 55.660 1.00 94.04 379 GLY A C 1
ATOM 819 O O . GLY A 1 101 ? 62.805 -3.553 56.765 1.00 93.57 379 GLY A O 1
ATOM 820 N N . LEU A 1 102 ? 61.744 -4.091 54.851 1.00 90.74 380 LEU A N 1
ATOM 821 C CA . LEU A 1 102 ? 60.505 -3.430 55.236 1.00 85.42 380 LEU A CA 1
ATOM 822 C C . LEU A 1 102 ? 59.760 -4.263 56.271 1.00 84.56 380 LEU A C 1
ATOM 823 O O . LEU A 1 102 ? 59.571 -5.471 56.094 1.00 87.71 380 LEU A O 1
ATOM 828 N N . TYR A 1 103 ? 59.337 -3.617 57.353 1.00 83.37 381 TYR A N 1
ATOM 829 C CA . TYR A 1 103 ? 58.598 -4.274 58.422 1.00 85.09 381 TYR A CA 1
ATOM 830 C C . TYR A 1 103 ? 57.105 -4.042 58.228 1.00 82.19 381 TYR A C 1
ATOM 831 O O . TYR A 1 103 ? 56.660 -2.897 58.099 1.00 79.24 381 TYR A O 1
ATOM 840 N N . VAL A 1 104 ? 56.344 -5.125 58.207 1.00 82.28 382 VAL A N 1
ATOM 841 C CA . VAL A 1 104 ? 54.891 -5.088 58.051 1.00 81.51 382 VAL A CA 1
ATOM 842 C C . VAL A 1 104 ? 54.266 -5.424 59.398 1.00 76.50 382 VAL A C 1
ATOM 843 O O . VAL A 1 104 ? 54.685 -6.398 60.034 1.00 78.49 382 VAL A O 1
ATOM 847 N N . PRO A 1 105 ? 53.289 -4.650 59.872 1.00 72.09 383 PRO A N 1
ATOM 848 C CA . PRO A 1 105 ? 52.698 -4.923 61.190 1.00 69.12 383 PRO A CA 1
ATOM 849 C C . PRO A 1 105 ? 52.103 -6.323 61.273 1.00 70.36 383 PRO A C 1
ATOM 850 O O . PRO A 1 105 ? 51.342 -6.750 60.402 1.00 69.96 383 PRO A O 1
ATOM 854 N N . ARG A 1 106 ? 52.463 -7.035 62.338 1.00 70.82 384 ARG A N 1
ATOM 855 C CA . ARG A 1 106 ? 51.956 -8.375 62.572 1.00 73.84 384 ARG A CA 1
ATOM 856 C C . ARG A 1 106 ? 50.497 -8.317 63.026 1.00 69.68 384 ARG A C 1
ATOM 857 O O . ARG A 1 106 ? 50.006 -7.261 63.435 1.00 66.11 384 ARG A O 1
ATOM 865 N N . PRO A 1 107 ? 49.774 -9.440 62.949 1.00 68.80 385 PRO A N 1
ATOM 866 C CA . PRO A 1 107 ? 48.351 -9.428 63.333 1.00 71.51 385 PRO A CA 1
ATOM 867 C C . PRO A 1 107 ? 48.093 -9.088 64.795 1.00 69.26 385 PRO A C 1
ATOM 868 O O . PRO A 1 107 ? 46.943 -8.788 65.139 1.00 71.04 385 PRO A O 1
ATOM 872 N N . ASP A 1 108 ? 49.104 -9.128 65.664 1.00 72.18 386 ASP A N 1
ATOM 873 C CA . ASP A 1 108 ? 48.928 -8.774 67.068 1.00 74.51 386 ASP A CA 1
ATOM 874 C C . ASP A 1 108 ? 49.638 -7.473 67.429 1.00 68.34 386 ASP A C 1
ATOM 875 O O . ASP A 1 108 ? 49.860 -7.199 68.613 1.00 66.62 386 ASP A O 1
ATOM 880 N N . ASP A 1 109 ? 49.997 -6.669 66.433 1.00 64.40 387 ASP A N 1
ATOM 881 C CA . ASP A 1 109 ? 50.594 -5.366 66.668 1.00 62.22 387 ASP A CA 1
ATOM 882 C C . ASP A 1 109 ? 49.512 -4.330 66.958 1.00 58.81 387 ASP A C 1
ATOM 883 O O . ASP A 1 109 ? 48.331 -4.556 66.681 1.00 60.86 387 ASP A O 1
ATOM 888 N N . PRO A 1 110 ? 49.884 -3.187 67.535 1.00 54.14 388 PRO A N 1
ATOM 889 C CA . PRO A 1 110 ? 48.896 -2.124 67.750 1.00 53.93 388 PRO A CA 1
ATOM 890 C C . PRO A 1 110 ? 48.352 -1.594 66.432 1.00 55.18 388 PRO A C 1
ATOM 891 O O . PRO A 1 110 ? 49.094 -1.384 65.470 1.00 59.97 388 PRO A O 1
ATOM 895 N N . VAL A 1 111 ? 47.041 -1.383 66.394 1.00 53.49 389 VAL A N 1
ATOM 896 C CA . VAL A 1 111 ? 46.401 -0.764 65.239 1.00 52.81 389 VAL A CA 1
ATOM 897 C C . VAL A 1 111 ? 46.584 0.744 65.335 1.00 55.40 389 VAL A C 1
ATOM 898 O O . VAL A 1 111 ? 46.272 1.355 66.364 1.00 54.81 389 VAL A O 1
ATOM 902 N N . LEU A 1 112 ? 47.092 1.350 64.259 1.00 56.32 390 LEU A N 1
ATOM 903 C CA . LEU A 1 112 ? 47.491 2.753 64.314 1.00 56.06 390 LEU A CA 1
ATOM 904 C C . LEU A 1 112 ? 46.295 3.670 64.542 1.00 58.76 390 LEU A C 1
ATOM 905 O O . LEU A 1 112 ? 46.340 4.561 65.398 1.00 65.12 390 LEU A O 1
ATOM 910 N N . ALA A 1 113 ? 45.214 3.471 63.781 1.00 57.13 391 ALA A N 1
ATOM 911 C CA . ALA A 1 113 ? 44.042 4.329 63.932 1.00 53.65 391 ALA A CA 1
ATOM 912 C C . ALA A 1 113 ? 43.422 4.196 65.316 1.00 54.88 391 ALA A C 1
ATOM 913 O O . ALA A 1 113 ? 42.893 5.175 65.854 1.00 51.27 391 ALA A O 1
ATOM 915 N N . ASP A 1 114 ? 43.474 3.001 65.908 1.00 56.60 392 ASP A N 1
ATOM 916 C CA . ASP A 1 114 ? 42.997 2.841 67.276 1.00 54.36 392 ASP A CA 1
ATOM 917 C C . ASP A 1 114 ? 43.933 3.510 68.274 1.00 54.03 392 ASP A C 1
ATOM 918 O O . ASP A 1 114 ? 43.474 4.048 69.289 1.00 51.53 392 ASP A O 1
ATOM 923 N N . ALA A 1 115 ? 45.242 3.489 68.005 1.00 53.34 393 ALA A N 1
ATOM 924 C CA . ALA A 1 115 ? 46.181 4.204 68.863 1.00 49.15 393 ALA A CA 1
ATOM 925 C C . ALA A 1 115 ? 45.935 5.705 68.810 1.00 51.90 393 ALA A C 1
ATOM 926 O O . ALA A 1 115 ? 46.024 6.393 69.834 1.00 54.22 393 ALA A O 1
ATOM 928 N N . ILE A 1 116 ? 45.623 6.233 67.624 1.00 50.58 394 ILE A N 1
ATOM 929 C CA . ILE A 1 116 ? 45.299 7.651 67.502 1.00 48.25 394 ILE A CA 1
ATOM 930 C C . ILE A 1 116 ? 43.977 7.954 68.196 1.00 48.70 394 ILE A C 1
ATOM 931 O O . ILE A 1 116 ? 43.885 8.877 69.012 1.00 50.21 394 ILE A O 1
ATOM 936 N N . ASN A 1 117 ? 42.937 7.175 67.885 1.00 51.66 395 ASN A N 1
ATOM 937 C CA . ASN A 1 117 ? 41.621 7.423 68.467 1.00 51.74 395 ASN A CA 1
ATOM 938 C C . ASN A 1 117 ? 41.625 7.245 69.979 1.00 54.18 395 ASN A C 1
ATOM 939 O O . ASN A 1 117 ? 40.888 7.941 70.685 1.00 53.56 395 ASN A O 1
ATOM 944 N N . GLY A 1 118 ? 42.442 6.325 70.497 1.00 55.35 396 GLY A N 1
ATOM 945 C CA . GLY A 1 118 ? 42.486 6.123 71.937 1.00 56.40 396 GLY A CA 1
ATOM 946 C C . GLY A 1 118 ? 43.014 7.336 72.678 1.00 55.38 396 GLY A C 1
ATOM 947 O O . GLY A 1 118 ? 42.397 7.816 73.632 1.00 57.28 396 GLY A O 1
ATOM 948 N N . LEU A 1 119 ? 44.168 7.848 72.247 1.00 50.73 397 LEU A N 1
ATOM 949 C CA . LEU A 1 119 ? 44.719 9.054 72.856 1.00 51.16 397 LEU A CA 1
ATOM 950 C C . LEU A 1 119 ? 43.839 10.264 72.567 1.00 54.42 397 LEU A C 1
ATOM 951 O O . LEU A 1 119 ? 43.702 11.160 73.408 1.00 53.51 397 LEU A O 1
ATOM 956 N N . PHE A 1 120 ? 43.232 10.299 71.378 1.00 53.70 398 PHE A N 1
ATOM 957 C CA . PHE A 1 120 ? 42.331 11.386 71.009 1.00 49.23 398 PHE A CA 1
ATOM 958 C C . PHE A 1 120 ? 41.086 11.397 71.890 1.00 51.50 398 PHE A C 1
ATOM 959 O O . PHE A 1 120 ? 40.619 12.466 72.300 1.00 54.43 398 PHE A O 1
ATOM 967 N N . ARG A 1 121 ? 40.538 10.217 72.197 1.00 52.65 399 ARG A N 1
ATOM 968 C CA . ARG A 1 121 ? 39.371 10.151 73.073 1.00 52.67 399 ARG A CA 1
ATOM 969 C C . ARG A 1 121 ? 39.750 10.428 74.523 1.00 52.69 399 ARG A C 1
ATOM 970 O O . ARG A 1 121 ? 38.968 11.029 75.269 1.00 53.53 399 ARG A O 1
ATOM 978 N N . ASP A 1 122 ? 40.937 9.983 74.945 1.00 54.07 400 ASP A N 1
ATOM 979 C CA . ASP A 1 122 ? 41.408 10.300 76.289 1.00 53.26 400 ASP A CA 1
ATOM 980 C C . ASP A 1 122 ? 41.485 11.805 76.504 1.00 51.61 400 ASP A C 1
ATOM 981 O O . ASP A 1 122 ? 41.058 12.314 77.547 1.00 53.80 400 ASP A O 1
ATOM 986 N N . ALA A 1 123 ? 42.023 12.534 75.523 1.00 52.30 401 ALA A N 1
ATOM 987 C CA . ALA A 1 123 ? 42.108 13.985 75.642 1.00 48.84 401 ALA A CA 1
ATOM 988 C C . ALA A 1 123 ? 40.724 14.617 75.680 1.00 49.82 401 ALA A C 1
ATOM 989 O O . ALA A 1 123 ? 40.472 15.530 76.474 1.00 52.42 401 ALA A O 1
ATOM 991 N N . LEU A 1 124 ? 39.810 14.144 74.829 1.00 52.42 402 LEU A N 1
ATOM 992 C CA . LEU A 1 124 ? 38.461 14.698 74.826 1.00 51.61 402 LEU A CA 1
ATOM 993 C C . LEU A 1 124 ? 37.711 14.365 76.108 1.00 50.90 402 LEU A C 1
ATOM 994 O O . LEU A 1 124 ? 36.909 15.177 76.581 1.00 51.73 402 LEU A O 1
ATOM 999 N N . ALA A 1 125 ? 37.956 13.186 76.684 1.00 52.34 403 ALA A N 1
ATOM 1000 C CA . ALA A 1 125 ? 37.268 12.811 77.916 1.00 56.03 403 ALA A CA 1
ATOM 1001 C C . ALA A 1 125 ? 37.692 13.698 79.080 1.00 52.41 403 ALA A C 1
ATOM 1002 O O . ALA A 1 125 ? 36.855 14.098 79.897 1.00 53.77 403 ALA A O 1
ATOM 1004 N N . ALA A 1 126 ? 38.984 14.014 79.172 1.00 49.84 404 ALA A N 1
ATOM 1005 C CA . ALA A 1 126 ? 39.457 14.892 80.237 1.00 50.49 404 ALA A CA 1
ATOM 1006 C C . ALA A 1 126 ? 38.885 16.296 80.084 1.00 52.34 404 ALA A C 1
ATOM 1007 O O . ALA A 1 126 ? 38.417 16.897 81.059 1.00 51.88 404 ALA A O 1
ATOM 1009 N N . GLY A 1 127 ? 38.910 16.833 78.864 1.00 51.33 405 GLY A N 1
ATOM 1010 C CA . GLY A 1 127 ? 38.372 18.164 78.642 1.00 51.61 405 GLY A CA 1
ATOM 1011 C C . GLY A 1 127 ? 36.869 18.228 78.831 1.00 52.92 405 GLY A C 1
ATOM 1012 O O . GLY A 1 127 ? 36.356 19.152 79.467 1.00 53.82 405 GLY A O 1
ATOM 1013 N N . THR A 1 128 ? 36.140 17.248 78.289 1.00 56.97 406 THR A N 1
ATOM 1014 C CA . THR A 1 128 ? 34.693 17.238 78.466 1.00 60.61 406 THR A CA 1
ATOM 1015 C C . THR A 1 128 ? 34.298 16.991 79.916 1.00 62.03 406 THR A C 1
ATOM 1016 O O . THR A 1 128 ? 33.210 17.409 80.326 1.00 63.59 406 THR A O 1
ATOM 1020 N N . THR A 1 129 ? 35.158 16.341 80.705 1.00 62.41 407 THR A N 1
ATOM 1021 C CA . THR A 1 129 ? 34.895 16.205 82.133 1.00 62.21 407 THR A CA 1
ATOM 1022 C C . THR A 1 129 ? 35.116 17.530 82.850 1.00 61.22 407 THR A C 1
ATOM 1023 O O . THR A 1 129 ? 34.287 17.955 83.663 1.00 61.73 407 THR A O 1
ATOM 1027 N N . ALA A 1 130 ? 36.233 18.200 82.557 1.00 59.54 408 ALA A N 1
ATOM 1028 C CA . ALA A 1 130 ? 36.481 19.514 83.139 1.00 60.11 408 ALA A CA 1
ATOM 1029 C C . ALA A 1 130 ? 35.435 20.526 82.694 1.00 59.20 408 ALA A C 1
ATOM 1030 O O . ALA A 1 130 ? 35.137 21.476 83.427 1.00 62.34 408 ALA A O 1
ATOM 1032 N N . GLU A 1 131 ? 34.866 20.339 81.502 1.00 59.85 409 GLU A N 1
ATOM 1033 C CA . GLU A 1 131 ? 33.799 21.223 81.044 1.00 63.86 409 GLU A CA 1
ATOM 1034 C C . GLU A 1 131 ? 32.511 20.981 81.822 1.00 60.38 409 GLU A C 1
ATOM 1035 O O . GLU A 1 131 ? 31.829 21.935 82.215 1.00 59.25 409 GLU A O 1
ATOM 1041 N N . GLN A 1 132 ? 32.163 19.712 82.055 1.00 60.95 410 GLN A N 1
ATOM 1042 C CA . GLN A 1 132 ? 30.960 19.398 82.818 1.00 63.67 410 GLN A CA 1
ATOM 1043 C C . GLN A 1 132 ? 31.075 19.854 84.267 1.00 66.11 410 GLN A C 1
ATOM 1044 O O . GLN A 1 132 ? 30.074 20.266 84.865 1.00 68.74 410 GLN A O 1
ATOM 1050 N N . LEU A 1 133 ? 32.277 19.789 84.845 1.00 64.76 411 LEU A N 1
ATOM 1051 C CA . LEU A 1 133 ? 32.448 20.191 86.238 1.00 64.29 411 LEU A CA 1
ATOM 1052 C C . LEU A 1 133 ? 32.276 21.695 86.408 1.00 66.26 411 LEU A C 1
ATOM 1053 O O . LEU A 1 133 ? 31.630 22.145 87.360 1.00 68.76 411 LEU A O 1
ATOM 1058 N N . LEU A 1 134 ? 32.841 22.488 85.494 1.00 67.59 412 LEU A N 1
ATOM 1059 C CA . LEU A 1 134 ? 32.748 23.939 85.610 1.00 68.89 412 LEU A CA 1
ATOM 1060 C C . LEU A 1 134 ? 31.329 24.453 85.410 1.00 73.50 412 LEU A C 1
ATOM 1061 O O . LEU A 1 134 ? 31.050 25.607 85.754 1.00 75.64 412 LEU A O 1
ATOM 1066 N N . MET A 1 135 ? 30.429 23.633 84.861 1.00 80.91 413 MET A N 1
ATOM 1067 C CA . MET A 1 135 ? 29.031 24.033 84.763 1.00 87.29 413 MET A CA 1
ATOM 1068 C C . MET A 1 135 ? 28.367 24.123 86.129 1.00 95.32 413 MET A C 1
ATOM 1069 O O . MET A 1 135 ? 27.358 24.822 86.271 1.00 97.54 413 MET A O 1
ATOM 1074 N N . PHE A 1 136 ? 28.906 23.432 87.129 1.00 102.65 414 PHE A N 1
ATOM 1075 C CA . PHE A 1 136 ? 28.499 23.585 88.519 1.00 110.28 414 PHE A CA 1
ATOM 1076 C C . PHE A 1 136 ? 29.623 24.288 89.268 1.00 119.09 414 PHE A C 1
ATOM 1077 O O . PHE A 1 136 ? 30.720 23.737 89.402 1.00 118.07 414 PHE A O 1
ATOM 1085 N N . ASP A 1 137 ? 29.357 25.499 89.749 1.00 130.67 415 ASP A N 1
ATOM 1086 C CA . ASP A 1 137 ? 30.340 26.200 90.562 1.00 132.25 415 ASP A CA 1
ATOM 1087 C C . ASP A 1 137 ? 30.257 25.830 92.036 1.00 130.23 415 ASP A C 1
ATOM 1088 O O . ASP A 1 137 ? 31.097 26.283 92.821 1.00 132.80 415 ASP A O 1
ATOM 1093 N N . LEU A 1 138 ? 29.273 25.023 92.428 1.00 124.76 416 LEU A N 1
ATOM 1094 C CA . LEU A 1 138 ? 29.189 24.471 93.774 1.00 122.54 416 LEU A CA 1
ATOM 1095 C C . LEU A 1 138 ? 29.013 22.965 93.667 1.00 116.82 416 LEU A C 1
ATOM 1096 O O . LEU A 1 138 ? 28.019 22.491 93.107 1.00 115.61 416 LEU A O 1
ATOM 1101 N N . LEU A 1 139 ? 29.975 22.223 94.195 1.00 108.12 417 LEU A N 1
ATOM 1102 C CA . LEU A 1 139 ? 29.981 20.769 94.217 1.00 100.26 417 LEU A CA 1
ATOM 1103 C C . LEU A 1 139 ? 30.190 20.313 95.649 1.00 97.93 417 LEU A C 1
ATOM 1104 O O . LEU A 1 139 ? 30.515 21.121 96.524 1.00 100.80 417 LEU A O 1
ATOM 1109 N N . PRO A 1 140 ? 29.977 19.028 95.935 1.00 94.23 418 PRO A N 1
ATOM 1110 C CA . PRO A 1 140 ? 30.285 18.504 97.273 1.00 93.28 418 PRO A CA 1
ATOM 1111 C C . PRO A 1 140 ? 31.695 18.877 97.692 1.00 93.08 418 PRO A C 1
ATOM 1112 O O . PRO A 1 140 ? 32.655 18.662 96.936 1.00 93.73 418 PRO A O 1
ATOM 1116 N N . PRO A 1 141 ? 31.857 19.447 98.884 1.00 94.00 419 PRO A N 1
ATOM 1117 C CA . PRO A 1 141 ? 33.153 20.029 99.257 1.00 96.31 419 PRO A CA 1
ATOM 1118 C C . PRO A 1 141 ? 34.257 18.986 99.350 1.00 97.87 419 PRO A C 1
ATOM 1119 O O . PRO A 1 141 ? 34.107 17.945 99.994 1.00 100.48 419 PRO A O 1
ATOM 1123 N N . LYS A 1 142 ? 35.371 19.281 98.683 1.00 101.74 420 LYS A N 1
ATOM 1124 C CA . LYS A 1 142 ? 36.605 18.521 98.799 1.00 109.01 420 LYS A CA 1
ATOM 1125 C C . LYS A 1 142 ? 37.772 19.491 98.697 1.00 116.32 420 LYS A C 1
ATOM 1126 O O . LYS A 1 142 ? 37.626 20.622 98.227 1.00 117.82 420 LYS A O 1
ATOM 1132 N N . ASP A 1 143 ? 38.936 19.039 99.149 1.00 125.27 421 ASP A N 1
ATOM 1133 C CA . ASP A 1 143 ? 40.168 19.799 99.018 1.00 126.99 421 ASP A CA 1
ATOM 1134 C C . ASP A 1 143 ? 41.173 19.002 98.200 1.00 129.60 421 ASP A C 1
ATOM 1135 O O . ASP A 1 143 ? 41.221 17.770 98.272 1.00 129.96 421 ASP A O 1
ATOM 1140 N N . VAL A 1 144 ? 41.965 19.717 97.414 1.00 128.89 422 VAL A N 1
ATOM 1141 C CA . VAL A 1 144 ? 42.962 19.056 96.566 1.00 136.41 422 VAL A CA 1
ATOM 1142 C C . VAL A 1 144 ? 44.026 18.421 97.454 1.00 153.34 422 VAL A C 1
ATOM 1143 O O . VAL A 1 144 ? 44.577 19.101 98.339 1.00 163.36 422 VAL A O 1
ATOM 1147 N N . PRO A 1 145 ? 44.339 17.138 97.272 1.00 160.64 423 PRO A N 1
ATOM 1148 C CA . PRO A 1 145 ? 45.324 16.477 98.138 1.00 161.68 423 PRO A CA 1
ATOM 1149 C C . PRO A 1 145 ? 46.687 17.152 98.069 1.00 161.32 423 PRO A C 1
ATOM 1150 O O . PRO A 1 145 ? 46.979 17.967 97.191 1.00 159.19 423 PRO A O 1
ATOM 1154 N N . VAL A 1 146 ? 47.539 16.783 99.028 1.00 160.56 424 VAL A N 1
ATOM 1155 C CA . VAL A 1 146 ? 48.804 17.487 99.223 1.00 155.98 424 VAL A CA 1
ATOM 1156 C C . VAL A 1 146 ? 49.760 17.214 98.066 1.00 150.42 424 VAL A C 1
ATOM 1157 O O . VAL A 1 146 ? 50.213 18.138 97.381 1.00 151.46 424 VAL A O 1
ATOM 1161 N N . GLY A 1 147 ? 50.085 15.944 97.835 1.00 143.56 425 GLY A N 1
ATOM 1162 C CA . GLY A 1 147 ? 51.084 15.605 96.840 1.00 135.40 425 GLY A CA 1
ATOM 1163 C C . GLY A 1 147 ? 50.581 14.761 95.687 1.00 128.00 425 GLY A C 1
ATOM 1164 O O . GLY A 1 147 ? 50.913 13.576 95.587 1.00 124.84 425 GLY A O 1
ATOM 1165 N N . SER A 1 148 ? 49.792 15.362 94.799 1.00 120.34 426 SER A N 1
ATOM 1166 C CA . SER A 1 148 ? 49.251 14.677 93.634 1.00 113.41 426 SER A CA 1
ATOM 1167 C C . SER A 1 148 ? 49.715 15.386 92.370 1.00 107.97 426 SER A C 1
ATOM 1168 O O . SER A 1 148 ? 49.571 16.608 92.251 1.00 109.38 426 SER A O 1
ATOM 1171 N N . ASP A 1 149 ? 50.276 14.619 91.431 1.00 105.55 427 ASP A N 1
ATOM 1172 C CA . ASP A 1 149 ? 50.638 15.190 90.137 1.00 101.73 427 ASP A CA 1
ATOM 1173 C C . ASP A 1 149 ? 49.405 15.563 89.328 1.00 96.09 427 ASP A C 1
ATOM 1174 O O . ASP A 1 149 ? 49.469 16.465 88.484 1.00 97.51 427 ASP A O 1
ATOM 1179 N N . VAL A 1 150 ? 48.279 14.887 89.569 1.00 85.45 428 VAL A N 1
ATOM 1180 C CA . VAL A 1 150 ? 47.053 15.190 88.842 1.00 78.05 428 VAL A CA 1
ATOM 1181 C C . VAL A 1 150 ? 46.525 16.577 89.181 1.00 73.03 428 VAL A C 1
ATOM 1182 O O . VAL A 1 150 ? 45.708 17.122 88.432 1.00 73.87 428 VAL A O 1
ATOM 1186 N N . GLN A 1 151 ? 46.968 17.163 90.296 1.00 74.00 429 GLN A N 1
ATOM 1187 C CA . GLN A 1 151 ? 46.559 18.522 90.635 1.00 73.08 429 GLN A CA 1
ATOM 1188 C C . GLN A 1 151 ? 47.057 19.518 89.595 1.00 68.90 429 GLN A C 1
ATOM 1189 O O . GLN A 1 151 ? 46.302 20.381 89.132 1.00 65.61 429 GLN A O 1
ATOM 1195 N N . ALA A 1 152 ? 48.332 19.410 89.215 1.00 68.02 430 ALA A N 1
ATOM 1196 C CA . ALA A 1 152 ? 48.887 20.317 88.217 1.00 67.36 430 ALA A CA 1
ATOM 1197 C C . ALA A 1 152 ? 48.225 20.119 86.858 1.00 66.01 430 ALA A C 1
ATOM 1198 O O . ALA A 1 152 ? 47.932 21.094 86.157 1.00 66.32 430 ALA A O 1
ATOM 1200 N N . ASP A 1 153 ? 47.982 18.864 86.470 1.00 65.39 431 ASP A N 1
ATOM 1201 C CA . ASP A 1 153 ? 47.290 18.599 85.212 1.00 64.11 431 ASP A CA 1
ATOM 1202 C C . ASP A 1 153 ? 45.871 19.152 85.242 1.00 63.32 431 ASP A C 1
ATOM 1203 O O . ASP A 1 153 ? 45.446 19.854 84.317 1.00 63.14 431 ASP A O 1
ATOM 1208 N N . SER A 1 154 ? 45.123 18.842 86.305 1.00 65.48 432 SER A N 1
ATOM 1209 C CA . SER A 1 154 ? 43.728 19.264 86.388 1.00 65.89 432 SER A CA 1
ATOM 1210 C C . SER A 1 154 ? 43.598 20.782 86.374 1.00 62.45 432 SER A C 1
ATOM 1211 O O . SER A 1 154 ? 42.721 21.330 85.696 1.00 57.97 432 SER A O 1
ATOM 1214 N N . THR A 1 155 ? 44.458 21.477 87.121 1.00 63.88 433 THR A N 1
ATOM 1215 C CA . THR A 1 155 ? 44.382 22.934 87.171 1.00 64.08 433 THR A CA 1
ATOM 1216 C C . THR A 1 155 ? 44.650 23.547 85.803 1.00 63.32 433 THR A C 1
ATOM 1217 O O . THR A 1 155 ? 43.943 24.469 85.377 1.00 64.66 433 THR A O 1
ATOM 1221 N N . ALA A 1 156 ? 45.662 23.041 85.096 1.00 62.53 434 ALA A N 1
ATOM 1222 C CA . ALA A 1 156 ? 45.981 23.577 83.778 1.00 61.59 434 ALA A CA 1
ATOM 1223 C C . ALA A 1 156 ? 44.859 23.326 82.780 1.00 58.28 434 ALA A C 1
ATOM 1224 O O . ALA A 1 156 ? 44.612 24.162 81.903 1.00 56.78 434 ALA A O 1
ATOM 1226 N N . LEU A 1 157 ? 44.168 22.189 82.895 1.00 54.87 435 LEU A N 1
ATOM 1227 C CA . LEU A 1 157 ? 43.052 21.908 81.996 1.00 54.53 435 LEU A CA 1
ATOM 1228 C C . LEU A 1 157 ? 41.888 22.856 82.253 1.00 59.45 435 LEU A C 1
ATOM 1229 O O . LEU A 1 157 ? 41.312 23.416 81.313 1.00 65.30 435 LEU A O 1
ATOM 1234 N N . LEU A 1 158 ? 41.525 23.044 83.524 1.00 58.82 436 LEU A N 1
ATOM 1235 C CA . LEU A 1 158 ? 40.412 23.927 83.855 1.00 57.06 436 LEU A CA 1
ATOM 1236 C C . LEU A 1 158 ? 40.708 25.366 83.455 1.00 59.81 436 LEU A C 1
ATOM 1237 O O . LEU A 1 158 ? 39.833 26.064 82.927 1.00 49.20 436 LEU A O 1
ATOM 1242 N N . ARG A 1 159 ? 41.938 25.829 83.696 1.00 62.64 437 ARG A N 1
ATOM 1243 C CA . ARG A 1 159 ? 42.309 27.181 83.290 1.00 65.79 437 ARG A CA 1
ATOM 1244 C C . ARG A 1 159 ? 42.279 27.328 81.774 1.00 63.02 437 ARG A C 1
ATOM 1245 O O . ARG A 1 159 ? 41.890 28.379 81.251 1.00 62.33 437 ARG A O 1
ATOM 1253 N N . PHE A 1 160 ? 42.685 26.282 81.051 1.00 62.06 438 PHE A N 1
ATOM 1254 C CA . PHE A 1 160 ? 42.655 26.339 79.594 1.00 61.69 438 PHE A CA 1
ATOM 1255 C C . PHE A 1 160 ? 41.230 26.338 79.059 1.00 63.13 438 PHE A C 1
ATOM 1256 O O . PHE A 1 160 ? 40.955 26.964 78.029 1.00 66.83 438 PHE A O 1
ATOM 1264 N N . ILE A 1 161 ? 40.313 25.650 79.742 1.00 62.67 439 ILE A N 1
ATOM 1265 C CA . ILE A 1 161 ? 38.929 25.603 79.286 1.00 62.99 439 ILE A CA 1
ATOM 1266 C C . ILE A 1 161 ? 38.233 26.938 79.529 1.00 65.99 439 ILE A C 1
ATOM 1267 O O . ILE A 1 161 ? 37.337 27.327 78.767 1.00 63.37 439 ILE A O 1
ATOM 1272 N N . GLU A 1 162 ? 38.639 27.673 80.567 1.00 66.45 440 GLU A N 1
ATOM 1273 C CA . GLU A 1 162 ? 38.153 29.040 80.723 1.00 68.77 440 GLU A CA 1
ATOM 1274 C C . GLU A 1 162 ? 38.640 29.925 79.583 1.00 64.75 440 GLU A C 1
ATOM 1275 O O . GLU A 1 162 ? 37.892 30.776 79.088 1.00 66.29 440 GLU A O 1
ATOM 1281 N N . SER A 1 163 ? 39.889 29.734 79.149 1.00 65.08 441 SER A N 1
ATOM 1282 C CA . SER A 1 163 ? 40.415 30.519 78.037 1.00 67.22 441 SER A CA 1
ATOM 1283 C C . SER A 1 163 ? 39.664 30.219 76.746 1.00 65.36 441 SER A C 1
ATOM 1284 O O . SER A 1 163 ? 39.444 31.116 75.924 1.00 64.10 441 SER A O 1
ATOM 1287 N N . GLN A 1 164 ? 39.261 28.961 76.549 1.00 58.80 442 GLN A N 1
ATOM 1288 C CA . GLN A 1 164 ? 38.479 28.593 75.376 1.00 59.35 442 GLN A CA 1
ATOM 1289 C C . GLN A 1 164 ? 37.071 29.166 75.401 1.00 57.81 442 GLN A C 1
ATOM 1290 O O . GLN A 1 164 ? 36.397 29.143 74.365 1.00 55.44 442 GLN A O 1
ATOM 1296 N N . ARG A 1 165 ? 36.614 29.665 76.552 1.00 59.23 443 ARG A N 1
ATOM 1297 C CA . ARG A 1 165 ? 35.234 30.112 76.736 1.00 56.48 443 ARG A CA 1
ATOM 1298 C C . ARG A 1 165 ? 34.238 28.994 76.437 1.00 58.70 443 ARG A C 1
ATOM 1299 O O . ARG A 1 165 ? 33.108 29.250 76.014 1.00 59.74 443 ARG A O 1
ATOM 1307 N N . LEU A 1 166 ? 34.657 27.743 76.642 1.00 59.49 444 LEU A N 1
ATOM 1308 C CA . LEU A 1 166 ? 33.717 26.629 76.569 1.00 58.77 444 LEU A CA 1
ATOM 1309 C C . LEU A 1 166 ? 32.792 26.623 77.778 1.00 63.26 444 LEU A C 1
ATOM 1310 O O . LEU A 1 166 ? 31.606 26.293 77.661 1.00 63.11 444 LEU A O 1
ATOM 1315 N N . ALA A 1 167 ? 33.318 26.979 78.946 1.00 66.78 445 ALA A N 1
ATOM 1316 C CA . ALA A 1 167 ? 32.483 27.204 80.111 1.00 71.59 445 ALA A CA 1
ATOM 1317 C C . ALA A 1 167 ? 31.917 28.621 80.079 1.00 79.75 445 ALA A C 1
ATOM 1318 O O . ALA A 1 167 ? 32.452 29.516 79.418 1.00 87.48 445 ALA A O 1
ATOM 1320 N N . VAL A 1 168 ? 30.817 28.813 80.801 1.00 78.08 446 VAL A N 1
ATOM 1321 C CA . VAL A 1 168 ? 30.144 30.118 80.794 1.00 75.50 446 VAL A CA 1
ATOM 1322 C C . VAL A 1 168 ? 31.095 31.181 81.330 1.00 74.90 446 VAL A C 1
ATOM 1323 O O . VAL A 1 168 ? 31.661 31.009 82.428 1.00 74.78 446 VAL A O 1
ATOM 1327 N N . PRO A 1 169 ? 31.323 32.275 80.605 1.00 75.68 447 PRO A N 1
ATOM 1328 C CA . PRO A 1 169 ? 32.211 33.334 81.111 1.00 75.86 447 PRO A CA 1
ATOM 1329 C C . PRO A 1 169 ? 31.654 33.953 82.383 1.00 78.72 447 PRO A C 1
ATOM 1330 O O . PRO A 1 169 ? 30.567 34.534 82.390 1.00 81.76 447 PRO A O 1
ATOM 1334 N N . GLY A 1 170 ? 32.413 33.821 83.467 1.00 82.48 448 GLY A N 1
ATOM 1335 C CA . GLY A 1 170 ? 31.999 34.357 84.747 1.00 85.70 448 GLY A CA 1
ATOM 1336 C C . GLY A 1 170 ? 32.231 33.395 85.893 1.00 84.91 448 GLY A C 1
ATOM 1337 O O . GLY A 1 170 ? 32.458 33.820 87.030 1.00 89.60 448 GLY A O 1
ATOM 1338 N N . GLY A 1 171 ? 32.178 32.099 85.605 1.00 83.49 449 GLY A N 1
ATOM 1339 C CA . GLY A 1 171 ? 32.378 31.091 86.628 1.00 85.11 449 GLY A CA 1
ATOM 1340 C C . GLY A 1 171 ? 33.768 31.149 87.234 1.00 87.33 449 GLY A C 1
ATOM 1341 O O . GLY A 1 171 ? 34.681 31.816 86.748 1.00 88.50 449 GLY A O 1
ATOM 1342 N N . VAL A 1 172 ? 33.924 30.416 88.334 1.00 87.26 450 VAL A N 1
ATOM 1343 C CA . VAL A 1 172 ? 35.157 30.399 89.110 1.00 86.90 450 VAL A CA 1
ATOM 1344 C C . VAL A 1 172 ? 35.668 28.969 89.199 1.00 82.90 450 VAL A C 1
ATOM 1345 O O . VAL A 1 172 ? 34.888 28.030 89.396 1.00 84.07 450 VAL A O 1
ATOM 1349 N N . ILE A 1 173 ? 36.980 28.806 89.039 1.00 80.47 451 ILE A N 1
ATOM 1350 C CA . ILE A 1 173 ? 37.641 27.520 89.246 1.00 77.64 451 ILE A CA 1
ATOM 1351 C C . ILE A 1 173 ? 37.832 27.352 90.751 1.00 76.36 451 ILE A C 1
ATOM 1352 O O . ILE A 1 173 ? 38.727 27.956 91.346 1.00 79.59 451 ILE A O 1
ATOM 1357 N N . SER A 1 174 ? 36.984 26.539 91.374 1.00 74.80 452 SER A N 1
ATOM 1358 C CA . SER A 1 174 ? 37.048 26.281 92.803 1.00 74.89 452 SER A CA 1
ATOM 1359 C C . SER A 1 174 ? 37.909 25.057 93.08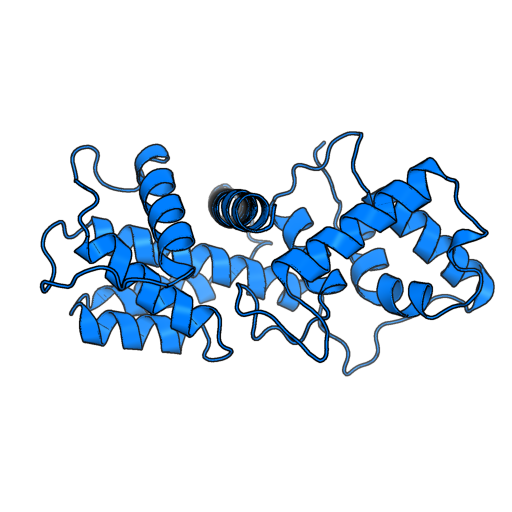4 1.00 70.28 452 SER A C 1
ATOM 1360 O O . SER A 1 174 ? 38.164 24.247 92.188 1.00 69.17 452 SER A O 1
ATOM 1363 N N . PRO A 1 175 ? 38.386 24.894 94.322 1.00 71.13 453 PRO A N 1
ATOM 1364 C CA . PRO A 1 175 ? 39.157 23.682 94.650 1.00 70.94 453 PRO A CA 1
ATOM 1365 C C . PRO A 1 175 ? 38.389 22.390 94.425 1.00 69.65 453 PRO A C 1
ATOM 1366 O O . PRO A 1 175 ? 39.017 21.344 94.218 1.00 68.64 453 PRO A O 1
ATOM 1370 N N . GLU A 1 176 ? 37.054 22.425 94.457 1.00 73.08 454 GLU A N 1
ATOM 1371 C CA . GLU A 1 176 ? 36.280 21.230 94.138 1.00 72.04 454 GLU A CA 1
ATOM 1372 C C . GLU A 1 176 ? 36.494 20.806 92.691 1.00 67.73 454 GLU A C 1
ATOM 1373 O O . GLU A 1 176 ? 36.581 19.608 92.395 1.00 67.82 454 GLU A O 1
ATOM 1379 N N . HIS A 1 177 ? 36.579 21.773 91.774 1.00 67.76 455 HIS A N 1
ATOM 1380 C CA . HIS A 1 177 ? 36.827 21.440 90.374 1.00 63.03 455 HIS A CA 1
ATOM 1381 C C . HIS A 1 177 ? 38.203 20.813 90.190 1.00 59.75 455 HIS A C 1
ATOM 1382 O O . HIS A 1 177 ? 38.347 19.813 89.478 1.00 59.72 455 HIS A O 1
ATOM 1389 N N . VAL A 1 178 ? 39.225 21.387 90.829 1.00 59.97 456 VAL A N 1
ATOM 1390 C CA . VAL A 1 178 ? 40.581 20.861 90.699 1.00 62.68 456 VAL A CA 1
ATOM 1391 C C . VAL A 1 178 ? 40.665 19.450 91.266 1.00 67.30 456 VAL A C 1
ATOM 1392 O O . VAL A 1 178 ? 41.307 18.567 90.684 1.00 65.58 456 VAL A O 1
ATOM 1396 N N . ALA A 1 179 ? 40.011 19.211 92.405 1.00 78.04 457 ALA A N 1
ATOM 1397 C CA . ALA A 1 179 ? 40.120 17.913 93.062 1.00 77.34 457 ALA A CA 1
ATOM 1398 C C . ALA A 1 179 ? 39.341 16.837 92.314 1.00 75.05 457 ALA A C 1
ATOM 1399 O O . ALA A 1 179 ? 39.825 15.710 92.155 1.00 75.39 457 ALA A O 1
ATOM 1401 N N . TYR A 1 180 ? 38.135 17.162 91.846 1.00 70.47 458 TYR A N 1
ATOM 1402 C CA . TYR A 1 180 ? 37.295 16.155 91.210 1.00 68.80 458 TYR A CA 1
ATOM 1403 C C . TYR A 1 180 ? 37.757 15.819 89.797 1.00 67.09 458 TYR A C 1
ATOM 1404 O O . TYR A 1 180 ? 37.596 14.677 89.355 1.00 66.22 458 TYR A O 1
ATOM 1413 N N . LEU A 1 181 ? 38.326 16.787 89.074 1.00 66.90 459 LEU A N 1
ATOM 1414 C CA . LEU A 1 181 ? 38.944 16.465 87.792 1.00 61.44 459 LEU A CA 1
ATOM 1415 C C . LEU A 1 181 ? 40.212 15.644 87.993 1.00 62.71 459 LEU A C 1
ATOM 1416 O O . LEU A 1 181 ? 40.521 14.759 87.185 1.00 60.68 459 LEU A O 1
ATOM 1421 N N . GLY A 1 182 ? 40.957 15.924 89.065 1.00 62.32 460 GLY A N 1
ATOM 1422 C CA . GLY A 1 182 ? 42.122 15.115 89.378 1.00 64.08 460 GLY A CA 1
ATOM 1423 C C . GLY A 1 182 ? 41.769 13.681 89.716 1.00 64.64 460 GLY A C 1
ATOM 1424 O O . GLY A 1 182 ? 42.544 12.763 89.433 1.00 63.65 460 GLY A O 1
ATOM 1425 N N . ALA A 1 183 ? 40.600 13.467 90.323 1.00 64.70 461 ALA A N 1
ATOM 1426 C CA . ALA A 1 183 ? 40.135 12.106 90.568 1.00 64.46 461 ALA A CA 1
ATOM 1427 C C . ALA A 1 183 ? 39.833 11.389 89.259 1.00 65.22 461 ALA A C 1
ATOM 1428 O O . ALA A 1 183 ? 40.132 10.199 89.113 1.00 69.03 461 ALA A O 1
ATOM 1430 N N . PHE A 1 184 ? 39.240 12.100 88.298 1.00 63.27 462 PHE A N 1
ATOM 1431 C CA . PHE A 1 184 ? 39.015 11.524 86.977 1.00 61.57 462 PHE A CA 1
ATOM 1432 C C . PHE A 1 184 ? 40.335 11.156 86.313 1.00 62.20 462 PHE A C 1
ATOM 1433 O O . PHE A 1 184 ? 40.482 10.060 85.759 1.00 63.29 462 PHE A O 1
ATOM 1441 N N . LEU A 1 185 ? 41.311 12.066 86.364 1.00 61.07 463 LEU A N 1
ATOM 1442 C CA . LEU A 1 185 ? 42.591 11.820 85.709 1.00 62.01 463 LEU A CA 1
ATOM 1443 C C . LEU A 1 185 ? 43.336 10.659 86.358 1.00 64.72 463 LEU A C 1
ATOM 1444 O O . LEU A 1 185 ? 43.921 9.825 85.657 1.00 66.92 463 LEU A O 1
ATOM 1449 N N . SER A 1 186 ? 43.325 10.589 87.692 1.00 67.32 464 SER A N 1
ATOM 1450 C CA . SER A 1 186 ? 44.029 9.512 88.384 1.00 70.43 464 SER A CA 1
ATOM 1451 C C . SER A 1 186 ? 43.502 8.147 87.960 1.00 68.28 464 SER A C 1
ATOM 1452 O O . SER A 1 186 ? 44.278 7.200 87.788 1.00 67.33 464 SER A O 1
ATOM 1455 N N . VAL A 1 187 ? 42.185 8.027 87.783 1.00 66.75 465 VAL A N 1
ATOM 1456 C CA . VAL A 1 187 ? 41.624 6.788 87.258 1.00 64.55 465 VAL A CA 1
ATOM 1457 C C . VAL A 1 187 ? 41.972 6.632 85.784 1.00 62.96 465 VAL A C 1
ATOM 1458 O O . VAL A 1 187 ? 42.361 5.548 85.334 1.00 64.57 465 VAL A O 1
ATOM 1462 N N . LEU A 1 188 ? 41.844 7.714 85.010 1.00 59.98 466 LEU A N 1
ATOM 1463 C CA . LEU A 1 188 ? 42.153 7.648 83.585 1.00 55.51 466 LEU A CA 1
ATOM 1464 C C . LEU A 1 188 ? 43.625 7.336 83.354 1.00 60.03 466 LEU A C 1
ATOM 1465 O O . LEU A 1 188 ? 43.976 6.640 82.394 1.00 59.70 466 LEU A O 1
ATOM 1470 N N . TYR A 1 189 ? 44.504 7.843 84.221 1.00 61.97 467 TYR A N 1
ATOM 1471 C CA . TYR A 1 189 ? 45.928 7.568 84.073 1.00 63.86 467 TYR A CA 1
ATOM 1472 C C . TYR A 1 189 ? 46.288 6.140 84.457 1.00 72.75 467 TYR A C 1
ATOM 1473 O O . TYR A 1 189 ? 47.435 5.730 84.246 1.00 72.94 467 TYR A O 1
ATOM 1482 N N . ALA A 1 190 ? 45.349 5.385 85.017 1.00 84.20 468 ALA A N 1
ATOM 1483 C CA . ALA A 1 190 ? 45.484 3.943 85.131 1.00 90.88 468 ALA A CA 1
ATOM 1484 C C . ALA A 1 190 ? 44.959 3.310 83.842 1.00 96.85 468 ALA A C 1
ATOM 1485 O O . ALA A 1 190 ? 44.717 3.995 82.845 1.00 102.85 468 ALA A O 1
ATOM 1487 N N . GLY A 1 191 ? 44.773 1.995 83.842 1.00 96.75 469 GLY A N 1
ATOM 1488 C CA . GLY A 1 191 ? 44.245 1.330 82.666 1.00 92.27 469 GLY A CA 1
ATOM 1489 C C . GLY A 1 191 ? 42.750 1.105 82.746 1.00 91.22 469 GLY A C 1
ATOM 1490 O O . GLY A 1 191 ? 42.198 0.272 82.020 1.00 92.35 469 GLY A O 1
ATOM 1491 N N . ARG A 1 192 ? 42.082 1.860 83.621 1.00 88.56 470 ARG A N 1
ATOM 1492 C CA . ARG A 1 192 ? 40.673 1.607 83.906 1.00 87.95 470 ARG A CA 1
ATOM 1493 C C . ARG A 1 192 ? 39.769 1.998 82.744 1.00 82.97 470 ARG A C 1
ATOM 1494 O O . ARG A 1 192 ? 38.683 1.427 82.589 1.00 80.84 470 ARG A O 1
ATOM 1502 N N . GLY A 1 193 ? 40.183 2.960 81.929 1.00 77.57 471 GLY A N 1
ATOM 1503 C CA . GLY A 1 193 ? 39.384 3.417 80.812 1.00 75.33 471 GLY A CA 1
ATOM 1504 C C . GLY A 1 193 ? 38.581 4.662 81.148 1.00 72.33 471 GLY A C 1
ATOM 1505 O O . GLY A 1 193 ? 38.425 5.058 82.306 1.00 71.29 471 GLY A O 1
ATOM 1506 N N . ARG A 1 194 ? 38.053 5.284 80.092 1.00 70.19 472 ARG A N 1
ATOM 1507 C CA . ARG A 1 194 ? 37.321 6.535 80.256 1.00 67.20 472 ARG A CA 1
ATOM 1508 C C . ARG A 1 194 ? 36.006 6.323 80.996 1.00 72.06 472 ARG A C 1
ATOM 1509 O O . ARG A 1 194 ? 35.602 7.165 81.806 1.00 72.15 472 ARG A O 1
ATOM 1517 N N . MET A 1 195 ? 35.323 5.207 80.732 1.00 79.39 473 MET A N 1
ATOM 1518 C CA . MET A 1 195 ? 34.042 4.957 81.387 1.00 84.08 473 MET A CA 1
ATOM 1519 C C . MET A 1 195 ? 34.221 4.707 82.879 1.00 86.50 473 MET A C 1
ATOM 1520 O O . MET A 1 195 ? 33.433 5.201 83.694 1.00 88.33 473 MET A O 1
ATOM 1525 N N . SER A 1 196 ? 35.249 3.945 83.257 1.00 88.97 474 SER A N 1
ATOM 1526 C CA . SER A 1 196 ? 35.508 3.711 84.674 1.00 89.99 474 SER A CA 1
ATOM 1527 C C . SER A 1 196 ? 35.910 4.995 85.387 1.00 87.12 474 SER A C 1
ATOM 1528 O O . SER A 1 196 ? 35.641 5.149 86.584 1.00 89.69 474 SER A O 1
ATOM 1531 N N . ALA A 1 197 ? 36.547 5.926 84.673 1.00 78.54 475 ALA A N 1
ATOM 1532 C CA . ALA A 1 197 ? 36.904 7.207 85.271 1.00 73.30 475 ALA A CA 1
ATOM 1533 C C . ALA A 1 197 ? 35.704 8.142 85.339 1.00 70.78 475 ALA A C 1
ATOM 1534 O O . ALA A 1 197 ? 35.563 8.906 86.301 1.00 69.69 475 ALA A O 1
ATOM 1536 N N . ALA A 1 198 ? 34.830 8.095 84.331 1.00 69.05 476 ALA A N 1
ATOM 1537 C CA . ALA A 1 198 ? 33.653 8.957 84.332 1.00 68.43 476 ALA A CA 1
ATOM 1538 C C . ALA A 1 198 ? 32.664 8.543 85.415 1.00 71.13 476 ALA A C 1
ATOM 1539 O O . ALA A 1 198 ? 32.117 9.397 86.122 1.00 70.34 476 ALA A O 1
ATOM 1541 N N . THR A 1 199 ? 32.422 7.238 85.560 1.00 76.04 477 THR A N 1
ATOM 1542 C CA . THR A 1 199 ? 31.468 6.770 86.560 1.00 82.18 477 THR A CA 1
ATOM 1543 C C . THR A 1 199 ? 31.981 7.013 87.974 1.00 81.93 477 THR A C 1
ATOM 1544 O O . THR A 1 199 ? 31.208 7.396 88.861 1.00 81.16 477 THR A O 1
ATOM 1548 N N . HIS A 1 200 ? 33.278 6.796 88.206 1.00 79.17 478 HIS A N 1
ATOM 1549 C CA . HIS A 1 200 ? 33.836 7.035 89.533 1.00 79.55 478 HIS A CA 1
ATOM 1550 C C . HIS A 1 200 ? 33.770 8.512 89.899 1.00 76.51 478 HIS A C 1
ATOM 1551 O O . HIS A 1 200 ? 33.462 8.862 91.045 1.00 78.73 478 HIS A O 1
ATOM 1558 N N . THR A 1 201 ? 34.057 9.393 88.940 1.00 74.26 479 THR A N 1
ATOM 1559 C CA . THR A 1 201 ? 33.965 10.825 89.206 1.00 73.34 479 THR A CA 1
ATOM 1560 C C . THR A 1 201 ? 32.51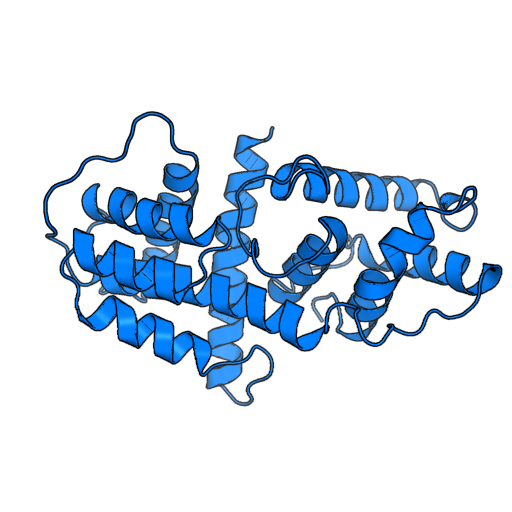5 11.256 89.383 1.00 75.58 479 THR A C 1
ATOM 1561 O O . THR A 1 201 ? 32.216 12.125 90.210 1.00 77.53 479 THR A O 1
ATOM 1565 N N . ALA A 1 202 ? 31.598 10.654 88.621 1.00 77.75 480 ALA A N 1
ATOM 1566 C CA . ALA A 1 202 ? 30.184 10.971 88.781 1.00 81.16 480 ALA A CA 1
ATOM 1567 C C . ALA A 1 202 ? 29.657 10.520 90.138 1.00 84.31 480 ALA A C 1
ATOM 1568 O O . ALA A 1 202 ? 28.767 11.170 90.699 1.00 85.04 480 ALA A O 1
ATOM 1570 N N . ARG A 1 203 ? 30.185 9.418 90.677 1.00 85.76 481 ARG A N 1
ATOM 1571 C CA . ARG A 1 203 ? 29.800 8.991 92.019 1.00 89.46 481 ARG A CA 1
ATOM 1572 C C . ARG A 1 203 ? 30.171 10.043 93.054 1.00 87.83 481 ARG A C 1
ATOM 1573 O O . ARG A 1 203 ? 29.363 10.394 93.921 1.00 93.26 481 ARG A O 1
ATOM 1581 N N . LEU A 1 204 ? 31.400 10.557 92.979 1.00 83.09 482 LEU A N 1
ATOM 1582 C CA . LEU A 1 204 ? 31.868 11.523 93.968 1.00 84.21 482 LEU A CA 1
ATOM 1583 C C . LEU A 1 204 ? 31.110 12.839 93.858 1.00 82.09 482 LEU A C 1
ATOM 1584 O O . LEU A 1 204 ? 30.669 13.401 94.867 1.00 82.16 482 LEU A O 1
ATOM 1589 N N . THR A 1 205 ? 30.942 13.343 92.634 1.00 77.24 483 THR A N 1
ATOM 1590 C CA . THR A 1 205 ? 30.378 14.673 92.439 1.00 74.14 483 THR A CA 1
ATOM 1591 C C . THR A 1 205 ? 28.856 14.670 92.425 1.00 75.06 483 THR A C 1
ATOM 1592 O O . THR A 1 205 ? 28.237 15.676 92.785 1.00 75.71 483 THR A O 1
ATOM 1596 N N . GLY A 1 206 ? 28.240 13.568 92.007 1.00 76.32 484 GLY A N 1
ATOM 1597 C CA . GLY A 1 206 ? 26.819 13.557 91.750 1.00 75.53 484 GLY A CA 1
ATOM 1598 C C . GLY A 1 206 ? 26.422 14.111 90.401 1.00 76.14 484 GLY A C 1
ATOM 1599 O O . GLY A 1 206 ? 25.224 14.144 90.092 1.00 77.59 484 GLY A O 1
ATOM 1600 N N . VAL A 1 207 ? 27.384 14.555 89.590 1.00 75.03 485 VAL A N 1
ATOM 1601 C CA . VAL A 1 207 ? 27.109 15.039 88.242 1.00 76.86 485 VAL A CA 1
ATOM 1602 C C . VAL A 1 207 ? 26.679 13.859 87.382 1.00 81.16 485 VAL A C 1
ATOM 1603 O O . VAL A 1 207 ? 27.516 13.086 86.901 1.00 80.46 485 VAL A O 1
ATOM 1607 N N . THR A 1 208 ? 25.366 13.712 87.189 1.00 89.91 486 THR A N 1
ATOM 1608 C CA . THR A 1 208 ? 24.842 12.549 86.481 1.00 94.83 486 THR A CA 1
ATOM 1609 C C . THR A 1 208 ? 25.215 12.576 85.003 1.00 93.48 486 THR A C 1
ATOM 1610 O O . THR A 1 208 ? 25.529 11.533 84.418 1.00 92.61 486 THR A O 1
ATOM 1614 N N . SER A 1 209 ? 25.189 13.757 84.384 1.00 93.36 487 SER A N 1
ATOM 1615 C CA . SER A 1 209 ? 25.476 13.875 82.960 1.00 91.10 487 SER A CA 1
ATOM 1616 C C . SER A 1 209 ? 26.934 13.596 82.619 1.00 89.79 487 SER A C 1
ATOM 1617 O O . SER A 1 209 ? 27.258 13.461 81.434 1.00 89.86 487 SER A O 1
ATOM 1620 N N . LEU A 1 210 ? 27.812 13.501 83.620 1.00 89.28 488 LEU A N 1
ATOM 1621 C CA . LEU A 1 210 ? 29.235 13.305 83.364 1.00 86.78 488 LEU A CA 1
ATOM 1622 C C . LEU A 1 210 ? 29.526 11.989 82.653 1.00 84.46 488 LEU A C 1
ATOM 1623 O O . LEU A 1 210 ? 30.551 11.880 81.971 1.00 82.81 488 LEU A O 1
ATOM 1628 N N . VAL A 1 211 ? 28.651 10.993 82.787 1.00 86.26 489 VAL A N 1
ATOM 1629 C CA . VAL A 1 211 ? 28.892 9.696 82.162 1.00 85.29 489 VAL A CA 1
ATOM 1630 C C . VAL A 1 211 ? 28.535 9.732 80.681 1.00 84.65 489 VAL A C 1
ATOM 1631 O O . VAL A 1 211 ? 29.323 9.306 79.829 1.00 85.99 489 VAL A O 1
ATOM 1635 N N . LEU A 1 212 ? 27.345 10.242 80.351 1.00 85.59 490 LEU A N 1
ATOM 1636 C CA . LEU A 1 212 ? 26.922 10.290 78.955 1.00 84.61 490 LEU A CA 1
ATOM 1637 C C . LEU A 1 212 ? 27.799 11.225 78.131 1.00 78.94 490 LEU A C 1
ATOM 1638 O O . LEU A 1 212 ? 27.978 11.003 76.927 1.00 77.02 490 LEU A O 1
ATOM 1643 N N . ALA A 1 213 ? 28.353 12.267 78.754 1.00 75.45 491 ALA A N 1
ATOM 1644 C CA . ALA A 1 213 ? 29.249 13.169 78.038 1.00 70.49 491 ALA A CA 1
ATOM 1645 C C . ALA A 1 213 ? 30.501 12.438 77.572 1.00 67.54 491 ALA A C 1
ATOM 1646 O O . ALA A 1 213 ? 30.932 12.587 76.422 1.00 67.69 491 ALA A O 1
ATOM 1648 N N . VAL A 1 214 ? 31.100 11.638 78.457 1.00 68.13 492 VAL A N 1
ATOM 1649 C CA . VAL A 1 214 ? 32.240 10.819 78.062 1.00 67.42 492 VAL A CA 1
ATOM 1650 C C . VAL A 1 214 ? 31.804 9.744 77.074 1.00 71.28 492 VAL A C 1
ATOM 1651 O O . VAL A 1 214 ? 32.594 9.309 76.226 1.00 70.87 492 VAL A O 1
ATOM 1655 N N . GLY A 1 215 ? 30.544 9.3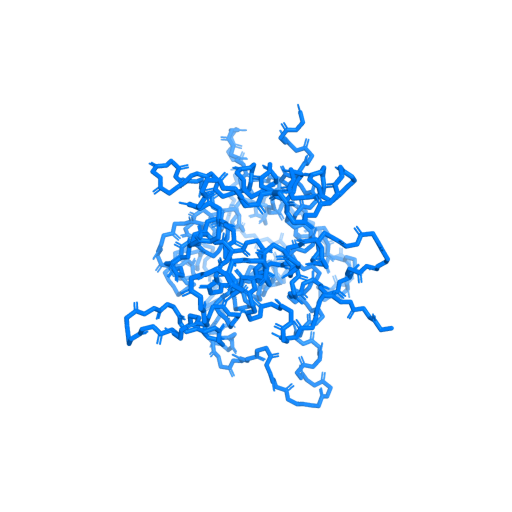11 77.150 1.00 75.35 493 GLY A N 1
ATOM 1656 C CA . GLY A 1 215 ? 30.040 8.356 76.177 1.00 77.93 493 GLY A CA 1
ATOM 1657 C C . GLY A 1 215 ? 29.968 8.935 74.776 1.00 77.86 493 GLY A C 1
ATOM 1658 O O . GLY A 1 215 ? 30.288 8.255 73.797 1.00 77.45 493 GLY A O 1
ATOM 1659 N N . ASP A 1 216 ? 29.545 10.197 74.659 1.00 78.36 494 ASP A N 1
ATOM 1660 C CA . ASP A 1 216 ? 29.547 10.862 73.361 1.00 79.13 494 ASP A CA 1
ATOM 1661 C C . ASP A 1 216 ? 30.956 11.055 72.818 1.00 75.59 494 ASP A C 1
ATOM 1662 O O . ASP A 1 216 ? 31.125 11.177 71.601 1.00 77.50 494 ASP A O 1
ATOM 1667 N N . VAL A 1 217 ? 31.966 11.089 73.691 1.00 69.17 495 VAL A N 1
ATOM 1668 C CA . VAL A 1 217 ? 33.349 11.140 73.228 1.00 64.55 495 VAL A CA 1
ATOM 1669 C C . VAL A 1 217 ? 33.713 9.853 72.498 1.00 66.56 495 VAL A C 1
ATOM 1670 O O . VAL A 1 217 ? 34.350 9.883 71.439 1.00 64.34 495 VAL A O 1
ATOM 1674 N N . ASP A 1 218 ? 33.305 8.704 73.044 1.00 70.62 496 ASP A N 1
ATOM 1675 C CA . ASP A 1 218 ? 33.594 7.427 72.404 1.00 74.70 496 ASP A CA 1
ATOM 1676 C C . ASP A 1 218 ? 32.893 7.279 71.060 1.00 74.95 496 ASP A C 1
ATOM 1677 O O . ASP A 1 218 ? 33.295 6.430 70.258 1.00 76.43 496 ASP A O 1
ATOM 1682 N N . ARG A 1 219 ? 31.862 8.080 70.797 1.00 77.57 497 ARG A N 1
ATOM 1683 C CA . ARG A 1 219 ? 31.207 8.110 69.496 1.00 77.45 497 ARG A CA 1
ATOM 1684 C C . ARG A 1 219 ? 31.934 8.991 68.489 1.00 73.05 497 ARG A C 1
ATOM 1685 O O . ARG A 1 219 ? 31.383 9.265 67.417 1.00 73.79 497 ARG A O 1
ATOM 1693 N N . LEU A 1 220 ? 33.145 9.441 68.803 1.00 67.40 498 LEU A N 1
ATOM 1694 C CA . LEU A 1 220 ? 33.895 10.355 67.956 1.00 63.40 498 LEU A CA 1
ATOM 1695 C C . LEU A 1 220 ? 35.196 9.705 67.503 1.00 62.59 498 LEU A C 1
ATOM 1696 O O . LEU A 1 220 ? 35.639 8.690 68.047 1.00 64.01 498 LEU A O 1
ATOM 1701 N N . SER A 1 221 ? 35.807 10.312 66.489 1.00 62.88 499 SER A N 1
ATOM 1702 C CA . SER A 1 221 ? 37.036 9.797 65.904 1.00 62.28 499 SER A CA 1
ATOM 1703 C C . SER A 1 221 ? 37.898 10.963 65.445 1.00 58.68 499 SER A C 1
ATOM 1704 O O . SER A 1 221 ? 37.386 12.016 65.053 1.00 57.05 499 SER A O 1
ATOM 1707 N N . ALA A 1 222 ? 39.213 10.763 65.491 1.00 53.45 500 ALA A N 1
ATOM 1708 C CA . ALA A 1 222 ? 40.152 11.774 65.008 1.00 50.12 500 ALA A CA 1
ATOM 1709 C C . ALA A 1 222 ? 40.161 11.899 63.493 1.00 53.99 500 ALA A C 1
ATOM 1710 O O . ALA A 1 222 ? 40.984 12.650 62.953 1.00 53.37 500 ALA A O 1
ATOM 1712 N N . PHE A 1 223 ? 39.275 11.187 62.793 1.00 55.85 501 PHE A N 1
ATOM 1713 C CA . PHE A 1 223 ? 39.188 11.242 61.339 1.00 59.17 501 PHE A CA 1
ATOM 1714 C C . PHE A 1 223 ? 37.820 11.720 60.868 1.00 62.66 501 PHE A C 1
ATOM 1715 O O . PHE A 1 223 ? 37.479 11.549 59.694 1.00 64.68 501 PHE A O 1
ATOM 1723 N N . ASP A 1 224 ? 37.025 12.306 61.760 1.00 65.96 502 ASP A N 1
ATOM 1724 C CA . ASP A 1 224 ? 35.717 12.811 61.374 1.00 69.91 502 ASP A CA 1
ATOM 1725 C C . ASP A 1 224 ? 35.862 13.984 60.411 1.00 71.72 502 ASP A C 1
ATOM 1726 O O . ASP A 1 224 ? 36.835 14.741 60.458 1.00 70.22 502 ASP A O 1
ATOM 1731 N N . ARG A 1 225 ? 34.880 14.124 59.529 1.00 74.55 503 ARG A N 1
ATOM 1732 C CA . ARG A 1 225 ? 34.887 15.133 58.483 1.00 76.74 503 ARG A CA 1
ATOM 1733 C C . ARG A 1 225 ? 34.038 16.333 58.896 1.00 73.84 503 ARG A C 1
ATOM 1734 O O . ARG A 1 225 ? 33.214 16.258 59.810 1.00 70.55 503 ARG A O 1
ATOM 1742 N N . GLY A 1 226 ? 34.272 17.457 58.219 1.00 72.72 504 GLY A N 1
ATOM 1743 C CA . GLY A 1 226 ? 33.506 18.663 58.450 1.00 71.67 504 GLY A CA 1
ATOM 1744 C C . GLY A 1 226 ? 34.072 19.512 59.566 1.00 69.75 504 GLY A C 1
ATOM 1745 O O . GLY A 1 226 ? 35.133 19.247 60.137 1.00 70.95 504 GLY A O 1
ATOM 1746 N N . ALA A 1 227 ? 33.328 20.574 59.881 1.00 67.65 505 ALA A N 1
ATOM 1747 C CA . ALA A 1 227 ? 33.732 21.457 60.969 1.00 63.34 505 ALA A CA 1
ATOM 1748 C C . ALA A 1 227 ? 33.662 20.753 62.317 1.00 61.52 505 ALA A C 1
ATOM 1749 O O . ALA A 1 227 ? 34.388 21.124 63.245 1.00 61.58 505 ALA A O 1
ATOM 1751 N N . ALA A 1 228 ? 32.803 19.739 62.442 1.00 61.78 506 ALA A N 1
ATOM 1752 C CA . ALA A 1 228 ? 32.684 19.017 63.705 1.00 64.03 506 ALA A CA 1
ATOM 1753 C C . ALA A 1 228 ? 33.935 18.193 63.988 1.00 60.17 506 ALA A C 1
ATOM 1754 O O . ALA A 1 228 ? 34.452 18.196 65.111 1.00 59.40 506 ALA A O 1
ATOM 1756 N N . GLY A 1 229 ? 34.435 17.479 62.978 1.00 59.95 507 GLY A N 1
ATOM 1757 C CA . GLY A 1 229 ? 35.632 16.678 63.176 1.00 57.02 507 GLY A CA 1
ATOM 1758 C C . GLY A 1 229 ? 36.864 17.521 63.442 1.00 58.15 507 GLY A C 1
ATOM 1759 O O . GLY A 1 229 ? 37.731 17.137 64.232 1.00 63.52 507 GLY A O 1
ATOM 1760 N N . ALA A 1 230 ? 36.960 18.680 62.788 1.00 56.80 508 ALA A N 1
ATOM 1761 C CA . ALA A 1 230 ? 38.084 19.575 63.039 1.00 53.72 508 ALA A CA 1
ATOM 1762 C C . ALA A 1 230 ? 37.964 20.254 64.397 1.00 53.44 508 ALA A C 1
ATOM 1763 O O . ALA A 1 230 ? 38.983 20.528 65.043 1.00 53.24 508 ALA A O 1
ATOM 1765 N N . ALA A 1 231 ? 36.737 20.529 64.847 1.00 53.34 509 ALA A N 1
ATOM 1766 C CA . ALA A 1 231 ? 36.550 21.141 66.158 1.00 53.55 509 ALA A CA 1
ATOM 1767 C C . ALA A 1 231 ? 36.975 20.197 67.275 1.00 53.59 509 ALA A C 1
ATOM 1768 O O . ALA A 1 231 ? 37.516 20.638 68.295 1.00 53.24 509 ALA A O 1
ATOM 1770 N N . SER A 1 232 ? 36.738 18.894 67.103 1.00 53.19 510 SER A N 1
ATOM 1771 C CA . SER A 1 232 ? 37.184 17.929 68.102 1.00 54.83 510 SER A CA 1
ATOM 1772 C C . SER A 1 232 ? 38.693 17.724 68.031 1.00 55.48 510 SER A C 1
ATOM 1773 O O . SER A 1 232 ? 39.349 17.553 69.065 1.00 54.99 510 SER A O 1
ATOM 1776 N N . ARG A 1 233 ? 39.259 17.737 66.820 1.00 53.57 511 ARG A N 1
ATOM 1777 C CA . ARG A 1 233 ? 40.710 17.651 66.684 1.00 52.21 511 ARG A CA 1
ATOM 1778 C C . ARG A 1 233 ? 41.401 18.846 67.328 1.00 53.05 511 ARG A C 1
ATOM 1779 O O . ARG A 1 233 ? 42.520 18.715 67.838 1.00 48.50 511 ARG A O 1
ATOM 1787 N N . THR A 1 234 ? 40.753 20.014 67.315 1.00 54.88 512 THR A N 1
ATOM 1788 C CA . THR A 1 234 ? 41.328 21.190 67.961 1.00 53.01 512 THR A CA 1
ATOM 1789 C C . THR A 1 234 ? 41.311 21.051 69.479 1.00 52.94 512 THR A C 1
ATOM 1790 O O . THR A 1 234 ? 42.300 21.375 70.147 1.00 51.17 512 THR A O 1
ATOM 1794 N N . ARG A 1 235 ? 40.196 20.574 70.039 1.00 51.50 513 ARG A N 1
ATOM 1795 C CA . ARG A 1 235 ? 40.130 20.333 71.477 1.00 53.77 513 ARG A CA 1
ATOM 1796 C C . ARG A 1 235 ? 41.207 19.349 71.917 1.00 54.34 513 ARG A C 1
ATOM 1797 O O . ARG A 1 235 ? 41.950 19.608 72.870 1.00 55.16 513 ARG A O 1
ATOM 1805 N N . ALA A 1 236 ? 41.301 18.208 71.229 1.00 52.57 514 ALA A N 1
ATOM 1806 C CA . ALA A 1 236 ? 42.279 17.191 71.604 1.00 52.54 514 ALA A CA 1
ATOM 1807 C C . ALA A 1 236 ? 43.703 17.717 71.481 1.00 55.92 514 ALA A C 1
ATOM 1808 O O . ALA A 1 236 ? 44.567 17.385 72.301 1.00 59.38 514 ALA A O 1
ATOM 1810 N N . ALA A 1 237 ? 43.968 18.536 70.461 1.00 52.17 515 ALA A N 1
ATOM 1811 C CA . ALA A 1 237 ? 45.292 19.132 70.325 1.00 47.72 515 ALA A CA 1
ATOM 1812 C C . ALA A 1 237 ? 45.590 20.080 71.479 1.00 50.63 515 ALA A C 1
ATOM 1813 O O . ALA A 1 237 ? 46.699 20.071 72.025 1.00 53.04 515 ALA A O 1
ATOM 1815 N N . GLY A 1 238 ? 44.610 20.896 71.871 1.00 48.42 516 GLY A N 1
ATOM 1816 C CA . GLY A 1 238 ? 44.837 21.839 72.954 1.00 48.46 516 GLY A CA 1
ATOM 1817 C C . GLY A 1 238 ? 45.034 21.155 74.294 1.00 47.41 516 GLY A C 1
ATOM 1818 O O . GLY A 1 238 ? 45.961 21.483 75.040 1.00 47.62 516 GLY A O 1
ATOM 1819 N N . TYR A 1 239 ? 44.169 20.190 74.614 1.00 45.16 517 TYR A N 1
ATOM 1820 C CA . TYR A 1 239 ? 44.251 19.516 75.908 1.00 48.71 517 TYR A CA 1
ATOM 1821 C C . TYR A 1 239 ? 45.563 18.751 76.047 1.00 49.74 517 TYR A C 1
ATOM 1822 O O . TYR A 1 239 ? 46.233 18.828 77.084 1.00 50.14 517 TYR A O 1
ATOM 1831 N N . LEU A 1 240 ? 45.947 18.002 75.009 1.00 50.03 518 LEU A N 1
ATOM 1832 C CA . LEU A 1 240 ? 47.217 17.285 75.050 1.00 48.90 518 LEU A CA 1
ATOM 1833 C C . LEU A 1 240 ? 48.398 18.243 75.112 1.00 52.89 518 LEU A C 1
ATOM 1834 O O . LEU A 1 240 ? 49.411 17.938 75.752 1.00 54.49 518 LEU A O 1
ATOM 1839 N N . ASP A 1 241 ? 48.293 19.400 74.454 1.00 55.14 519 ASP A N 1
ATOM 1840 C CA . ASP A 1 241 ? 49.351 20.398 74.554 1.00 63.94 519 ASP A CA 1
ATOM 1841 C C . ASP A 1 241 ? 49.399 21.016 75.945 1.00 64.21 519 ASP A C 1
ATOM 1842 O O . ASP A 1 241 ? 50.478 21.387 76.422 1.00 63.22 519 ASP A O 1
ATOM 1847 N N . VAL A 1 242 ? 48.247 21.127 76.607 1.00 62.03 520 VAL A N 1
ATOM 1848 C CA . VAL A 1 242 ? 48.214 21.661 77.965 1.00 60.29 520 VAL A CA 1
ATOM 1849 C C . VAL A 1 242 ? 48.881 20.692 78.934 1.00 61.95 520 VAL A C 1
ATOM 1850 O O . VAL A 1 242 ? 49.708 21.089 79.764 1.00 61.26 520 VAL A O 1
ATOM 1854 N N . LEU A 1 243 ? 48.537 19.405 78.839 1.00 58.15 521 LEU A N 1
ATOM 1855 C CA . LEU A 1 243 ? 49.163 18.409 79.702 1.00 59.87 521 LEU A CA 1
ATOM 1856 C C . LEU A 1 243 ? 50.647 18.252 79.397 1.00 62.28 521 LEU A C 1
ATOM 1857 O O . LEU A 1 243 ? 51.436 17.953 80.300 1.00 62.60 521 LEU A O 1
ATOM 1862 N N . LEU A 1 244 ? 51.043 18.448 78.137 1.00 61.90 522 LEU A N 1
ATOM 1863 C CA . LEU A 1 244 ? 52.451 18.324 77.773 1.00 63.90 522 LEU A CA 1
ATOM 1864 C C . LEU A 1 244 ? 53.289 19.420 78.417 1.00 65.30 522 LEU A C 1
ATOM 1865 O O . LEU A 1 244 ? 54.380 19.151 78.935 1.00 66.26 522 LEU A O 1
ATOM 1870 N N . THR A 1 245 ? 52.796 20.661 78.395 1.00 63.62 523 THR A N 1
ATOM 1871 C CA . THR A 1 245 ? 53.557 21.775 78.950 1.00 65.40 523 THR A CA 1
ATOM 1872 C C . THR A 1 245 ? 53.785 21.599 80.447 1.00 68.66 523 THR A C 1
ATOM 1873 O O . THR A 1 245 ? 54.858 21.931 80.963 1.00 70.39 523 THR A O 1
ATOM 1877 N N . VAL A 1 246 ? 52.788 21.070 81.158 1.00 66.00 524 VAL A N 1
ATOM 1878 C CA . VAL A 1 246 ? 52.922 20.870 82.597 1.00 65.54 524 VAL A CA 1
ATOM 1879 C C . VAL A 1 246 ? 53.928 19.765 82.892 1.00 67.03 524 VAL A C 1
ATOM 1880 O O . VAL A 1 246 ? 54.862 19.949 83.681 1.00 69.94 524 VAL A O 1
ATOM 1884 N N . ARG A 1 247 ? 53.751 18.601 82.262 1.00 69.83 525 ARG A N 1
ATOM 1885 C CA . ARG A 1 247 ? 54.606 17.455 82.556 1.00 71.51 525 ARG A CA 1
ATOM 1886 C C . ARG A 1 247 ? 56.069 17.737 82.237 1.00 74.96 525 ARG A C 1
ATOM 1887 O O . ARG A 1 247 ? 56.961 17.233 82.930 1.00 79.84 525 ARG A O 1
ATOM 1895 N N . LEU A 1 248 ? 56.339 18.532 81.200 1.00 78.03 526 LEU A N 1
ATOM 1896 C CA . LEU A 1 248 ? 57.714 18.885 80.874 1.00 80.71 526 LEU A CA 1
ATOM 1897 C C . LEU A 1 248 ? 58.282 19.947 81.806 1.00 86.88 526 LEU A C 1
ATOM 1898 O O . LEU A 1 248 ? 59.507 20.042 81.941 1.00 88.36 526 LEU A O 1
ATOM 1903 N N . ALA A 1 249 ? 57.426 20.743 82.449 1.00 91.09 527 ALA A N 1
ATOM 1904 C CA . ALA A 1 249 ? 57.909 21.746 83.389 1.00 99.50 527 ALA A CA 1
ATOM 1905 C C . ALA A 1 249 ? 58.223 21.132 84.749 1.00 103.27 527 ALA A C 1
ATOM 1906 O O . ALA A 1 249 ? 59.189 21.536 85.406 1.00 103.39 527 ALA A O 1
ATOM 1908 N N . ARG A 1 250 ? 57.423 20.157 85.184 1.00 105.95 528 ARG A N 1
ATOM 1909 C CA . ARG A 1 250 ? 57.662 19.510 86.467 1.00 113.34 528 ARG A CA 1
ATOM 1910 C C . ARG A 1 250 ? 58.833 18.537 86.424 1.00 121.18 528 ARG A C 1
ATOM 1911 O O . ARG A 1 250 ? 59.366 18.185 87.482 1.00 128.49 528 ARG A O 1
ATOM 1919 N N . SER A 1 251 ? 59.246 18.099 85.233 1.00 126.81 529 SER A N 1
ATOM 1920 C CA . SER A 1 251 ? 60.343 17.146 85.120 1.00 129.88 529 SER A CA 1
ATOM 1921 C C . SER A 1 251 ? 61.712 17.809 85.186 1.00 134.87 529 SER A C 1
ATOM 1922 O O . SER A 1 251 ? 62.693 17.134 85.518 1.00 138.90 529 SER A O 1
ATOM 1925 N N . GLN A 1 252 ? 61.804 19.100 84.876 1.00 134.99 530 GLN A N 1
ATOM 1926 C CA . GLN A 1 252 ? 63.080 19.809 84.918 1.00 135.13 530 GLN A CA 1
ATOM 1927 C C . GLN A 1 252 ? 63.660 19.826 86.328 1.00 138.34 530 GLN A C 1
ATOM 1928 O O . GLN A 1 252 ? 64.776 19.359 86.556 1.00 141.51 530 GLN A O 1
#

InterPro domains:
  IPR004936 Herpesvirus UL21 [PF03252] (1-522)

Secondary structure (DSSP, 8-state):
--B--HHHHHHHHHHHHHHHTSTTGGGGS-HHHHHHHHHHHHHHHHHHB-SSSB-S-SSTTS---HHHHHHHHHHHH--B-TT-SHHHHHHHHHHHHHHH------TTSPPHHHHHHHHHHHHHHHHHHHHHHHT-S--S-----SS-HHHHHHHHHHHHHHHHT-SPTT----HHHHHHHHHHHHHHTTTS-HHHHHHHHHHHH--THHHHHHHHHHT--TT--HHHHHHHHHHHHHHHHHHHHHHHHHH-

Radius of gyration: 19.07 Å; Cα contacts (8 Å, |Δi|>4): 332; chains: 1; bounding box: 51×44×45 Å

Foldseek 3Di:
DFDDDPVLLVLQLQPLVVLVPDDCLCVQDDDVLVVLVVVLVVLLCLAANAPVDGDQAALAQQPGGSSNLSSLLCHLLRHHDPSHSSVSSNSSSVVVCVPVNDDDDDPPHGDNQCSNLRLLLRLQLLLLLLQLPQLDLDWDDDAADDDALLLQLQVLSNVVVQVVCSHPPPTDDDRVSSRLSSQLSSCNSHNNDSQSSQVVSCVRGVSPCSNVSSVVSNVAGCPDDDPVNVVSSVSSSVSSVSNSVSSVVVSD

Sequence (252 aa):
PPGPTLRELWWVFYAADRALEEPRADSGLTREEVRAVRGFREQAWKLFGSAGAPRAFIGAALGLSPLQKLAVYYYIIHRERRLSPFPALVRLVGRYTQRHGLYVPRPDDPVLADAINGLFRDALAAGTTAEQLLMFDLLPPKDVPVGSDVQADSTALLRFIESQRLAVPGGVISPEHVAYLGAFLSVLYAGRGRMSAATHTARLTGVTSLVLAVGDVDRLSAFDRGAAGAASRTRAAGYLDVLLTVRLARSQ